Protein AF-A0A3D4JS01-F1 (afdb_monomer)

Structure (mmCIF, N/CA/C/O backbone):
data_AF-A0A3D4JS01-F1
#
_entry.id   AF-A0A3D4JS01-F1
#
loop_
_atom_site.group_PDB
_atom_site.id
_atom_site.type_symbol
_atom_site.label_atom_id
_atom_site.label_alt_id
_atom_site.label_comp_id
_atom_site.label_asym_id
_atom_site.label_entity_id
_atom_site.label_seq_id
_atom_site.pdbx_PDB_ins_code
_atom_site.Cartn_x
_atom_site.Cartn_y
_atom_site.Cartn_z
_atom_site.occupancy
_atom_site.B_iso_or_equiv
_atom_site.auth_seq_id
_atom_site.auth_comp_id
_atom_site.auth_asym_id
_atom_site.auth_atom_id
_atom_site.pdbx_PDB_model_num
ATOM 1 N N . LYS A 1 1 ? 20.878 -15.904 -12.033 1.00 49.91 1 LYS A N 1
ATOM 2 C CA . LYS A 1 1 ? 20.715 -15.059 -13.245 1.00 49.91 1 LYS A CA 1
ATOM 3 C C . LYS A 1 1 ? 19.557 -15.646 -14.048 1.00 49.91 1 LYS A C 1
ATOM 5 O O . LYS A 1 1 ? 19.665 -16.802 -14.411 1.00 49.91 1 LYS A O 1
ATOM 10 N N . PHE A 1 2 ? 18.456 -14.913 -14.246 1.00 62.97 2 PHE A N 1
ATOM 11 C CA . PHE A 1 2 ? 17.228 -15.419 -14.901 1.00 62.97 2 PHE A CA 1
ATOM 12 C C . PHE A 1 2 ? 17.271 -15.376 -16.441 1.00 62.97 2 PHE A C 1
ATOM 14 O O . PHE A 1 2 ? 16.313 -15.775 -17.096 1.00 62.97 2 PHE A O 1
ATOM 21 N N . VAL A 1 3 ? 18.380 -14.887 -17.005 1.00 77.00 3 VAL A N 1
ATOM 22 C CA . VAL A 1 3 ? 18.631 -14.770 -18.443 1.00 77.00 3 VAL A CA 1
ATOM 23 C C . VAL A 1 3 ? 20.088 -15.154 -18.708 1.00 77.00 3 VAL A C 1
ATOM 25 O O . VAL A 1 3 ? 20.987 -14.635 -18.031 1.00 77.00 3 VAL A O 1
ATOM 28 N N . LYS A 1 4 ? 20.320 -16.047 -19.673 1.00 81.88 4 LYS A N 1
ATOM 29 C CA . LYS A 1 4 ? 21.638 -16.364 -20.239 1.00 81.88 4 LYS A CA 1
ATOM 30 C C . LYS A 1 4 ? 21.602 -16.030 -21.730 1.00 81.88 4 LYS A C 1
ATOM 32 O O . LYS A 1 4 ? 20.773 -16.564 -22.457 1.00 81.88 4 LYS A O 1
ATOM 37 N N . ASN A 1 5 ? 22.489 -15.135 -22.150 1.00 84.19 5 ASN A N 1
ATOM 38 C CA . ASN A 1 5 ? 22.639 -14.758 -23.551 1.00 84.19 5 ASN A CA 1
ATOM 39 C C . ASN A 1 5 ? 23.785 -15.578 -24.137 1.00 84.19 5 ASN A C 1
ATOM 41 O O . ASN A 1 5 ? 24.883 -15.568 -23.574 1.00 84.19 5 ASN A O 1
ATOM 45 N N . GLU A 1 6 ? 23.536 -16.262 -25.244 1.00 85.62 6 GLU A N 1
ATOM 46 C CA . GLU A 1 6 ? 24.554 -16.982 -26.005 1.00 85.62 6 GLU A CA 1
ATOM 47 C C . GLU A 1 6 ? 24.593 -16.420 -27.423 1.00 85.62 6 GLU A C 1
ATOM 49 O O . GLU A 1 6 ? 23.556 -16.238 -28.055 1.00 85.62 6 GLU A O 1
ATOM 54 N N . PHE A 1 7 ? 25.794 -16.117 -27.904 1.00 85.44 7 PHE A N 1
ATOM 55 C CA . PHE A 1 7 ? 26.026 -15.607 -29.249 1.00 85.44 7 PHE A CA 1
ATOM 56 C C . PHE A 1 7 ? 26.837 -16.662 -30.000 1.00 85.44 7 PHE A C 1
ATOM 58 O O . PHE A 1 7 ? 27.981 -16.929 -29.630 1.00 85.44 7 PHE A O 1
ATOM 65 N N . ILE A 1 8 ? 26.237 -17.294 -31.006 1.00 83.44 8 ILE A N 1
ATOM 66 C CA . ILE A 1 8 ? 26.849 -18.376 -31.786 1.00 83.44 8 ILE A CA 1
ATOM 67 C C . ILE A 1 8 ? 27.101 -17.851 -33.196 1.00 83.44 8 ILE A C 1
ATOM 69 O O . ILE A 1 8 ? 26.185 -17.358 -33.841 1.00 83.44 8 ILE A O 1
ATOM 73 N N . VAL A 1 9 ? 28.337 -17.925 -33.689 1.00 78.94 9 VAL A N 1
ATOM 74 C CA . VAL A 1 9 ? 28.656 -17.488 -35.058 1.00 78.94 9 VAL A CA 1
ATOM 75 C C . VAL A 1 9 ? 27.995 -18.454 -36.044 1.00 78.94 9 VAL A C 1
ATOM 77 O O . VAL A 1 9 ? 28.275 -19.649 -36.008 1.00 78.94 9 VAL A O 1
ATOM 80 N N . SER A 1 10 ? 27.102 -17.932 -36.885 1.00 73.50 10 SER A N 1
ATOM 81 C CA . SER A 1 10 ? 26.242 -18.723 -37.781 1.00 73.50 10 SER A CA 1
ATOM 82 C C . SER A 1 10 ? 26.981 -19.122 -39.071 1.00 73.50 10 SER A C 1
ATOM 84 O O . SER A 1 10 ? 26.697 -20.159 -39.659 1.00 73.50 10 SER A O 1
ATOM 86 N N . ASP A 1 11 ? 27.988 -18.334 -39.479 1.00 69.81 11 ASP A N 1
ATOM 87 C CA . ASP A 1 11 ? 28.882 -18.612 -40.613 1.00 69.81 11 ASP A CA 1
ATOM 88 C C . ASP A 1 11 ? 30.143 -17.721 -40.522 1.00 69.81 11 ASP A C 1
ATOM 90 O O . ASP A 1 11 ? 30.035 -16.503 -40.331 1.00 69.81 11 ASP A O 1
ATOM 94 N N . SER A 1 12 ? 31.341 -18.302 -40.652 1.00 63.19 12 SER A N 1
ATOM 95 C CA . SER A 1 12 ? 32.622 -17.579 -40.567 1.00 63.19 12 SER A CA 1
ATOM 96 C C . SER A 1 12 ? 32.867 -16.632 -41.748 1.00 63.19 12 SER A C 1
ATOM 98 O O . SER A 1 12 ? 33.682 -15.717 -41.624 1.00 63.19 12 SER A O 1
ATOM 100 N N . LEU A 1 13 ? 32.141 -16.798 -42.861 1.00 66.50 13 LEU A N 1
ATOM 101 C CA . LEU A 1 13 ? 32.294 -15.983 -44.073 1.00 66.50 13 LEU A CA 1
ATOM 102 C C . LEU A 1 13 ? 31.305 -14.808 -44.172 1.00 66.50 13 LEU A C 1
ATOM 104 O O . LEU A 1 13 ? 31.536 -13.898 -44.965 1.00 66.50 13 LEU A O 1
ATOM 108 N N . GLN A 1 14 ? 30.220 -14.789 -43.385 1.00 69.25 14 GLN A N 1
ATOM 109 C CA . GLN A 1 14 ? 29.147 -13.785 -43.526 1.00 69.25 14 GLN A CA 1
ATOM 110 C C . GLN A 1 14 ? 29.039 -12.767 -42.381 1.00 69.25 14 GLN A C 1
ATOM 112 O O . GLN A 1 14 ? 28.116 -11.954 -42.396 1.00 69.25 14 GLN A O 1
ATOM 117 N N . HIS A 1 15 ? 29.946 -12.779 -41.396 1.00 75.94 15 HIS A N 1
ATOM 118 C CA . HIS A 1 15 ? 29.902 -11.881 -40.226 1.00 75.94 15 HIS A CA 1
ATOM 119 C C . HIS A 1 15 ? 28.539 -11.866 -39.496 1.00 75.94 15 HIS A C 1
ATOM 121 O O . HIS A 1 15 ? 28.127 -10.844 -38.946 1.00 75.94 15 HIS A O 1
ATOM 127 N N . LYS A 1 16 ? 27.820 -12.994 -39.492 1.00 80.94 16 LYS A N 1
ATOM 128 C CA . LYS A 1 16 ? 26.523 -13.144 -38.817 1.00 80.94 16 LYS A CA 1
ATOM 129 C C . LYS A 1 16 ? 26.666 -14.026 -37.583 1.00 80.94 16 LYS A C 1
ATOM 131 O O . LYS A 1 16 ? 27.427 -14.993 -37.580 1.00 80.94 16 LYS A O 1
ATOM 136 N N . PHE A 1 17 ? 25.900 -13.714 -36.545 1.00 82.94 17 PHE A N 1
ATOM 137 C CA . PHE A 1 17 ? 25.783 -14.544 -35.353 1.00 82.94 17 PHE A CA 1
ATOM 138 C C . PHE A 1 17 ? 24.318 -14.692 -34.953 1.00 82.94 17 PHE A C 1
ATOM 140 O O . PHE A 1 17 ? 23.532 -13.747 -35.036 1.00 82.94 17 PHE A O 1
ATOM 147 N N . ASP A 1 18 ? 23.979 -15.885 -34.493 1.00 86.75 18 ASP A N 1
ATOM 148 C CA . ASP A 1 18 ? 22.704 -16.206 -33.885 1.00 86.75 18 ASP A CA 1
ATOM 149 C C . ASP A 1 18 ? 22.759 -15.846 -32.402 1.00 86.75 18 ASP A C 1
ATOM 151 O O . ASP A 1 18 ? 23.738 -16.125 -31.706 1.00 86.75 18 ASP A O 1
ATOM 155 N N . THR A 1 19 ? 21.708 -15.192 -31.914 1.00 87.69 19 THR A N 1
ATOM 156 C CA . THR A 1 19 ? 21.591 -14.814 -30.503 1.00 87.69 19 THR A CA 1
ATOM 157 C C . THR A 1 19 ? 20.503 -15.640 -29.840 1.00 87.69 19 THR A C 1
ATOM 159 O O . THR A 1 19 ? 19.330 -15.529 -30.193 1.00 87.69 19 THR A O 1
ATOM 162 N N . TYR A 1 20 ? 20.881 -16.422 -28.837 1.00 88.31 20 TYR A N 1
ATOM 163 C CA . TYR A 1 20 ? 19.969 -17.214 -28.028 1.00 88.31 20 TYR A CA 1
ATOM 164 C C . TYR A 1 20 ? 19.777 -16.544 -26.669 1.00 88.31 20 TYR A C 1
ATOM 166 O O . TYR A 1 20 ? 20.730 -16.317 -25.921 1.00 88.31 20 TYR A O 1
ATOM 174 N N . TYR A 1 21 ? 18.523 -16.245 -26.337 1.00 86.62 21 TYR A N 1
ATOM 175 C CA . TYR A 1 21 ? 18.118 -15.743 -25.027 1.00 86.62 21 TYR A CA 1
ATOM 176 C C . TYR A 1 21 ? 17.475 -16.882 -24.239 1.00 86.62 21 TYR A C 1
ATOM 178 O O . TYR A 1 21 ? 16.289 -17.172 -24.385 1.00 86.62 21 TYR A O 1
ATOM 186 N N . LEU A 1 22 ? 18.265 -17.545 -23.399 1.00 89.94 22 LEU A N 1
ATOM 187 C CA . LEU A 1 22 ? 17.791 -18.629 -22.547 1.00 89.94 22 LEU A CA 1
ATOM 188 C C . LEU A 1 22 ? 17.209 -18.031 -21.263 1.00 89.94 22 LEU A C 1
ATOM 190 O O . LEU A 1 22 ? 17.924 -17.431 -20.454 1.00 89.94 22 LEU A O 1
ATOM 194 N N . LEU A 1 23 ? 15.896 -18.176 -21.093 1.00 86.19 23 LEU A N 1
ATOM 195 C CA . LEU A 1 23 ? 15.133 -17.617 -19.980 1.00 86.19 23 LEU A CA 1
ATOM 196 C C . LEU A 1 23 ? 14.701 -18.730 -19.028 1.00 86.19 23 LEU A C 1
ATOM 198 O O . LEU A 1 23 ? 14.117 -19.724 -19.453 1.00 86.19 23 LEU A O 1
ATOM 202 N N . THR A 1 24 ? 14.926 -18.539 -17.728 1.00 87.94 24 THR A N 1
ATOM 203 C CA . THR A 1 24 ? 14.314 -19.394 -16.704 1.00 87.94 24 THR A CA 1
ATOM 204 C C . THR A 1 24 ? 13.074 -18.685 -16.169 1.00 87.94 24 THR A C 1
ATOM 206 O O . THR A 1 24 ? 13.211 -17.612 -15.569 1.00 87.94 24 THR A O 1
ATOM 209 N N . PRO A 1 25 ? 11.863 -19.234 -16.377 1.00 82.75 25 PRO A N 1
ATOM 210 C CA . PRO A 1 25 ? 10.652 -18.604 -15.885 1.00 82.75 25 PRO A CA 1
ATOM 211 C C . PRO A 1 25 ? 10.672 -18.575 -14.358 1.00 82.75 25 PRO A C 1
ATOM 213 O O . PRO A 1 25 ? 11.058 -19.535 -13.692 1.00 82.75 25 PRO A O 1
ATOM 216 N N . ARG A 1 26 ? 10.246 -17.448 -13.796 1.00 86.00 26 ARG A N 1
ATOM 217 C CA . ARG A 1 26 ? 9.999 -17.348 -12.360 1.00 86.00 26 ARG A CA 1
ATOM 218 C C . ARG A 1 26 ? 8.693 -18.066 -12.029 1.00 86.00 26 ARG A C 1
ATOM 220 O O . ARG A 1 26 ? 7.765 -18.043 -12.834 1.00 86.00 26 ARG A O 1
ATOM 227 N N . GLU A 1 27 ? 8.600 -18.619 -10.823 1.00 89.75 27 GLU A N 1
ATOM 228 C CA . GLU A 1 27 ? 7.348 -19.168 -10.301 1.00 89.75 27 GLU A CA 1
ATOM 229 C C . GLU A 1 27 ? 6.201 -18.158 -10.441 1.00 89.75 27 GLU A C 1
ATOM 231 O O . GLU A 1 27 ? 6.269 -17.011 -9.965 1.00 89.75 27 GLU A O 1
ATOM 236 N N . LEU A 1 28 ? 5.152 -18.603 -11.138 1.00 91.62 28 LEU A N 1
ATOM 237 C CA . LEU A 1 28 ? 3.983 -17.789 -11.449 1.00 91.62 28 LEU A CA 1
ATOM 238 C C . LEU A 1 28 ? 3.214 -17.428 -10.187 1.00 91.62 28 LEU A C 1
ATOM 240 O O . LEU A 1 28 ? 2.706 -16.321 -10.086 1.00 91.62 28 LEU A O 1
ATOM 244 N N . GLN A 1 29 ? 3.167 -18.321 -9.207 1.00 95.06 29 GLN A N 1
ATOM 245 C CA . GLN A 1 29 ? 2.462 -18.095 -7.957 1.00 95.06 29 GLN A CA 1
ATOM 246 C C . GLN A 1 29 ? 3.429 -18.229 -6.792 1.00 95.06 29 GLN A C 1
ATOM 248 O O . GLN A 1 29 ? 4.319 -19.069 -6.808 1.00 95.06 29 GLN A O 1
ATOM 253 N N . SER A 1 30 ? 3.263 -17.379 -5.787 1.00 95.50 30 SER A N 1
ATOM 254 C CA . SER A 1 30 ? 3.981 -17.501 -4.523 1.00 95.50 30 SER A CA 1
ATOM 255 C C . SER A 1 30 ? 3.036 -17.177 -3.380 1.00 95.50 30 SER A C 1
ATOM 257 O O . SER A 1 30 ? 2.379 -16.134 -3.412 1.00 95.50 30 SER A O 1
ATOM 259 N N . LEU A 1 31 ? 2.997 -18.059 -2.387 1.00 96.81 31 LEU A N 1
ATOM 260 C CA . LEU A 1 31 ? 2.276 -17.875 -1.136 1.00 96.81 31 LEU A CA 1
ATOM 261 C C . LEU A 1 31 ? 3.297 -17.696 -0.013 1.00 96.81 31 LEU A C 1
ATOM 263 O O . LEU A 1 31 ? 4.268 -18.447 0.066 1.00 96.81 31 LEU A O 1
ATOM 267 N N . ARG A 1 32 ? 3.097 -16.692 0.834 1.00 96.50 32 ARG A N 1
ATOM 268 C CA . ARG A 1 32 ? 3.993 -16.373 1.944 1.00 96.50 32 ARG A CA 1
ATOM 269 C C . ARG A 1 32 ? 3.167 -16.123 3.196 1.00 96.50 32 ARG A C 1
ATOM 271 O O . ARG A 1 32 ? 2.346 -15.215 3.206 1.00 96.50 32 ARG A O 1
ATOM 278 N N . LEU A 1 33 ? 3.408 -16.920 4.228 1.00 97.00 33 LEU A N 1
ATOM 279 C CA . LEU A 1 33 ? 2.868 -16.712 5.566 1.00 97.00 33 LEU A CA 1
ATOM 280 C C . LEU A 1 33 ? 3.947 -16.062 6.435 1.00 97.00 33 LEU A C 1
ATOM 282 O O . LEU A 1 33 ? 5.091 -16.519 6.451 1.00 97.00 33 LEU A O 1
ATOM 286 N N . GLU A 1 34 ? 3.588 -15.001 7.142 1.00 95.69 34 GLU A N 1
ATOM 287 C CA . GLU A 1 34 ? 4.456 -14.283 8.070 1.00 95.69 34 GLU A CA 1
ATOM 288 C C . GLU A 1 34 ? 3.762 -14.156 9.418 1.00 95.69 34 GLU A C 1
ATOM 290 O O . GLU A 1 34 ? 2.572 -13.861 9.477 1.00 95.69 34 GLU A O 1
ATOM 295 N N . ALA A 1 35 ? 4.521 -14.342 10.492 1.00 94.88 35 ALA A N 1
ATOM 296 C CA . ALA A 1 35 ? 4.099 -14.032 11.847 1.00 94.88 35 ALA A CA 1
ATOM 297 C C . ALA A 1 35 ? 5.106 -13.043 12.440 1.00 94.88 35 ALA A C 1
ATOM 299 O O . ALA A 1 35 ? 6.317 -13.249 12.342 1.00 94.88 35 ALA A O 1
ATOM 300 N N . LEU A 1 36 ? 4.608 -11.953 13.010 1.00 92.12 36 LEU A N 1
ATOM 301 C CA . LEU A 1 36 ? 5.404 -10.853 13.542 1.00 92.12 36 LEU A CA 1
ATOM 302 C C . LEU A 1 36 ? 4.965 -10.570 14.974 1.00 92.12 36 LEU A C 1
ATOM 304 O O . LEU A 1 36 ? 3.777 -10.402 15.219 1.00 92.12 36 LEU A O 1
ATOM 308 N N . GLY A 1 37 ? 5.916 -10.458 15.900 1.00 91.00 37 GLY A N 1
ATOM 309 C CA . GLY A 1 37 ? 5.687 -9.836 17.204 1.00 91.00 37 GLY A CA 1
ATOM 310 C C . GLY A 1 37 ? 5.961 -8.336 17.113 1.00 91.00 37 GLY A C 1
ATOM 311 O O . GLY A 1 37 ? 6.945 -7.925 16.496 1.00 91.00 37 GLY A O 1
ATOM 312 N N . ARG A 1 38 ? 5.095 -7.511 17.697 1.00 82.62 38 ARG A N 1
ATOM 313 C CA . ARG A 1 38 ? 5.211 -6.049 17.701 1.00 82.62 38 ARG A CA 1
ATOM 314 C C . ARG A 1 38 ? 5.185 -5.532 19.125 1.00 82.62 38 ARG A C 1
ATOM 316 O O . ARG A 1 38 ? 4.383 -5.981 19.931 1.00 82.62 38 ARG A O 1
ATOM 323 N N . THR A 1 39 ? 6.026 -4.551 19.409 1.00 81.00 39 THR A N 1
ATOM 324 C CA . THR A 1 39 ? 5.948 -3.740 20.621 1.00 81.00 39 THR A CA 1
ATOM 325 C C . THR A 1 39 ? 5.955 -2.273 20.216 1.00 81.00 39 THR A C 1
ATOM 327 O O . THR A 1 39 ? 6.682 -1.876 19.305 1.00 81.00 39 THR A O 1
ATOM 330 N N . ASN A 1 40 ? 5.099 -1.468 20.835 1.00 71.94 40 ASN A N 1
ATOM 331 C CA . ASN A 1 40 ? 4.977 -0.042 20.554 1.00 71.94 40 ASN A CA 1
ATOM 332 C C . ASN A 1 40 ? 5.326 0.778 21.803 1.00 71.94 40 ASN A C 1
ATOM 334 O O . ASN A 1 40 ? 5.152 0.312 22.928 1.00 71.94 40 ASN A O 1
ATOM 338 N N . SER A 1 41 ? 5.764 2.023 21.607 1.00 63.59 41 SER A N 1
ATOM 339 C CA . SER A 1 41 ? 6.121 2.967 22.677 1.00 63.59 41 SER A CA 1
ATOM 340 C C . SER A 1 41 ? 4.946 3.344 23.585 1.00 63.59 41 SER A C 1
ATOM 342 O O . SER A 1 41 ? 5.157 3.835 24.686 1.00 63.59 41 SER A O 1
ATOM 344 N N . ALA A 1 42 ? 3.713 3.073 23.154 1.00 61.88 42 ALA A N 1
ATOM 345 C CA . ALA A 1 42 ? 2.499 3.209 23.953 1.00 61.88 42 ALA A CA 1
ATOM 346 C C . ALA A 1 42 ? 2.217 1.989 24.863 1.00 61.88 42 ALA A C 1
ATOM 348 O O . ALA A 1 42 ? 1.071 1.774 25.246 1.00 61.88 42 ALA A O 1
ATOM 349 N N . ASN A 1 43 ? 3.234 1.174 25.178 1.00 71.75 43 ASN A N 1
ATOM 350 C CA . ASN A 1 43 ? 3.137 -0.061 25.972 1.00 71.75 43 ASN A CA 1
ATOM 351 C C . ASN A 1 43 ? 2.213 -1.132 25.377 1.00 71.75 43 ASN A C 1
ATOM 353 O O . ASN A 1 43 ? 1.691 -1.973 26.098 1.00 71.75 43 ASN A O 1
ATOM 357 N N . TYR A 1 44 ? 2.006 -1.135 24.063 1.00 76.50 44 TYR A N 1
ATOM 358 C CA . TYR A 1 44 ? 1.298 -2.229 23.401 1.00 76.50 44 TYR A CA 1
ATOM 359 C C . TYR A 1 44 ? 2.294 -3.298 22.985 1.00 76.50 44 TYR A C 1
ATOM 361 O O . TYR A 1 44 ? 3.302 -2.981 22.357 1.00 76.50 44 TYR A O 1
ATOM 369 N N . ALA A 1 45 ? 1.996 -4.551 23.293 1.00 83.19 45 ALA A N 1
ATOM 370 C CA . ALA A 1 45 ? 2.644 -5.704 22.704 1.00 83.19 45 ALA A CA 1
ATOM 371 C C . ALA A 1 45 ? 1.593 -6.556 22.001 1.00 83.19 45 ALA A C 1
ATOM 373 O O . ALA A 1 45 ? 0.556 -6.895 22.568 1.00 83.19 45 ALA A O 1
ATOM 374 N N . GLY A 1 46 ? 1.867 -6.914 20.761 1.00 85.25 46 GLY A N 1
ATOM 375 C CA . GLY A 1 46 ? 0.932 -7.635 19.925 1.00 85.25 46 GLY A CA 1
ATOM 376 C C . GLY A 1 46 ? 1.613 -8.606 18.994 1.00 85.25 46 GLY A C 1
ATOM 377 O O . GLY A 1 46 ? 2.841 -8.644 18.892 1.00 85.25 46 GLY A O 1
ATOM 378 N N . SER A 1 47 ? 0.811 -9.404 18.303 1.00 91.38 47 SER A N 1
ATOM 379 C CA . SER A 1 47 ? 1.293 -10.191 17.174 1.00 91.38 47 SER A CA 1
ATOM 380 C C . SER A 1 47 ? 0.414 -9.969 15.955 1.00 91.38 47 SER A C 1
ATOM 382 O O . SER A 1 47 ? -0.794 -9.782 16.072 1.00 91.38 47 SER A O 1
ATOM 384 N N . GLU A 1 48 ? 1.026 -10.010 14.778 1.00 93.56 48 GLU A N 1
ATOM 385 C CA . GLU A 1 48 ? 0.350 -9.969 13.488 1.00 93.56 48 GLU A CA 1
ATOM 386 C C . GLU A 1 48 ? 0.692 -11.221 12.689 1.00 93.56 48 GLU A C 1
ATOM 388 O O . GLU A 1 48 ? 1.857 -11.601 12.575 1.00 93.56 48 GLU A O 1
ATOM 393 N N . VAL A 1 49 ? -0.327 -11.828 12.093 1.00 96.25 49 VAL A N 1
ATOM 394 C CA . VAL A 1 49 ? -0.187 -12.870 11.082 1.00 96.25 49 VAL A CA 1
ATOM 395 C C . VAL A 1 49 ? -0.593 -12.284 9.738 1.00 96.25 49 VAL A C 1
ATOM 397 O O . VAL A 1 49 ? -1.654 -11.671 9.620 1.00 96.25 49 VAL A O 1
ATOM 400 N N . ASN A 1 50 ? 0.245 -12.470 8.724 1.00 96.44 50 ASN A N 1
ATOM 401 C CA . ASN A 1 50 ? 0.052 -11.927 7.387 1.00 96.44 50 ASN A CA 1
ATOM 402 C C . ASN A 1 50 ? 0.211 -13.035 6.340 1.00 96.44 50 ASN A C 1
ATOM 404 O O . ASN A 1 50 ? 1.230 -13.726 6.295 1.00 96.44 50 ASN A O 1
ATOM 408 N N . LEU A 1 51 ? -0.804 -13.213 5.501 1.00 97.31 51 LEU A N 1
ATOM 409 C CA . LEU A 1 51 ? -0.819 -14.156 4.394 1.00 97.31 51 LEU A CA 1
ATOM 410 C C . LEU A 1 51 ? -0.790 -13.382 3.077 1.00 97.31 51 LEU A C 1
ATOM 412 O O . LEU A 1 51 ? -1.764 -12.737 2.697 1.00 97.31 51 LEU A O 1
ATOM 416 N N . ASN A 1 52 ? 0.326 -13.489 2.365 1.00 97.38 52 ASN A N 1
ATOM 417 C CA . ASN A 1 52 ? 0.597 -12.804 1.110 1.00 97.38 52 ASN A CA 1
ATOM 418 C C . ASN A 1 52 ? 0.577 -13.791 -0.058 1.00 97.38 52 ASN A C 1
ATOM 420 O O . ASN A 1 52 ? 1.451 -14.652 -0.180 1.00 97.38 52 ASN A O 1
ATOM 424 N N . TRP A 1 53 ? -0.374 -13.627 -0.969 1.00 97.62 53 TRP A N 1
ATOM 425 C CA . TRP A 1 53 ? -0.436 -14.341 -2.237 1.00 97.62 53 TRP A CA 1
ATOM 426 C C . TRP A 1 53 ? -0.040 -13.414 -3.386 1.00 97.62 53 TRP A C 1
ATOM 428 O O . TRP A 1 53 ? -0.497 -12.279 -3.493 1.00 97.62 53 TRP A O 1
ATOM 438 N N . THR A 1 54 ? 0.846 -13.874 -4.264 1.00 97.25 54 THR A N 1
ATOM 439 C CA . THR A 1 54 ? 1.248 -13.138 -5.468 1.00 97.25 54 THR A CA 1
ATOM 440 C C . THR A 1 54 ? 1.116 -14.040 -6.681 1.00 97.25 54 THR A C 1
ATOM 442 O O . THR A 1 54 ? 1.746 -15.094 -6.726 1.00 97.25 54 THR A O 1
ATOM 445 N N . HIS A 1 55 ? 0.376 -13.582 -7.687 1.00 96.75 55 HIS A N 1
ATOM 446 C CA . HIS A 1 55 ? 0.281 -14.193 -9.004 1.00 96.75 55 HIS A CA 1
ATOM 447 C C . HIS A 1 55 ? 0.939 -13.286 -10.051 1.00 96.75 55 HIS A C 1
ATOM 449 O O . HIS A 1 55 ? 0.485 -12.181 -10.341 1.00 96.75 55 HIS A O 1
ATOM 455 N N . ARG A 1 56 ? 2.028 -13.758 -10.645 1.00 94.62 56 ARG A N 1
ATOM 456 C CA . ARG A 1 56 ? 2.753 -13.127 -11.749 1.00 94.62 56 ARG A CA 1
ATOM 457 C C . ARG A 1 56 ? 2.142 -13.575 -13.068 1.00 94.62 56 ARG A C 1
ATOM 459 O O . ARG A 1 56 ? 1.719 -14.718 -13.199 1.00 94.62 56 ARG A O 1
ATOM 466 N N . ASN A 1 57 ? 2.122 -12.676 -14.039 1.00 91.31 57 ASN A N 1
ATOM 467 C CA . ASN A 1 57 ? 1.534 -12.878 -15.356 1.00 91.31 57 ASN A CA 1
ATOM 468 C C . ASN A 1 57 ? 0.024 -13.203 -15.341 1.00 91.31 57 ASN A C 1
ATOM 470 O O . ASN A 1 57 ? -0.422 -14.073 -16.085 1.00 91.31 57 ASN A O 1
ATOM 474 N N . PHE A 1 58 ? -0.759 -12.529 -14.488 1.00 91.06 58 PHE A N 1
ATOM 475 C CA . PHE A 1 58 ? -2.178 -12.859 -14.260 1.00 91.06 58 PHE A CA 1
ATOM 476 C C . PHE A 1 58 ? -3.041 -12.779 -15.537 1.00 91.06 58 PHE A C 1
ATOM 478 O O . PHE A 1 58 ? -3.846 -13.675 -15.775 1.00 91.06 58 PHE A O 1
ATOM 485 N N . PHE A 1 59 ? -2.817 -11.781 -16.405 1.00 92.75 59 PHE A N 1
ATOM 486 C CA . PHE A 1 59 ? -3.511 -11.643 -17.698 1.00 92.75 59 PHE A CA 1
ATOM 487 C C . PHE A 1 59 ? -2.613 -11.942 -18.908 1.00 92.75 59 PHE A C 1
ATOM 489 O O . PHE A 1 59 ? -2.952 -11.596 -20.037 1.00 92.75 59 PHE A O 1
ATOM 496 N N . ARG A 1 60 ? -1.477 -12.618 -18.695 1.00 89.62 60 ARG A N 1
ATOM 497 C CA . ARG A 1 60 ? -0.473 -12.934 -19.731 1.00 89.62 60 ARG A CA 1
ATOM 498 C C . ARG A 1 60 ? 0.281 -11.728 -20.325 1.00 89.62 60 ARG A C 1
ATOM 500 O O . ARG A 1 60 ? 1.026 -11.910 -21.284 1.00 89.62 60 ARG A O 1
ATOM 507 N N . GLY A 1 61 ? 0.147 -10.529 -19.758 1.00 88.69 61 GLY A N 1
ATOM 508 C CA . GLY A 1 61 ? 0.864 -9.307 -20.149 1.00 88.69 61 GLY A CA 1
ATOM 509 C C . GLY A 1 61 ? 1.913 -8.859 -19.124 1.00 88.69 61 GLY A C 1
ATOM 510 O O . GLY A 1 61 ? 2.162 -7.662 -18.968 1.00 88.69 61 GLY A O 1
ATOM 511 N N . ALA A 1 62 ? 2.518 -9.811 -18.404 1.00 89.38 62 ALA A N 1
ATOM 512 C CA . ALA A 1 62 ? 3.473 -9.584 -17.316 1.00 89.38 62 ALA A CA 1
ATOM 513 C C . ALA A 1 62 ? 2.901 -8.804 -16.110 1.00 89.38 62 ALA A C 1
ATOM 515 O O . ALA A 1 62 ? 3.654 -8.270 -15.288 1.00 89.38 62 ALA A O 1
ATOM 516 N N . GLU A 1 63 ? 1.573 -8.780 -15.955 1.00 94.19 63 GLU A N 1
ATOM 517 C CA . GLU A 1 63 ? 0.908 -8.175 -14.802 1.00 94.19 63 GLU A CA 1
ATOM 518 C C . GLU A 1 63 ? 1.145 -8.990 -13.537 1.00 94.19 63 GLU A C 1
ATOM 520 O O . GLU A 1 63 ? 1.180 -10.219 -13.556 1.00 94.19 63 GLU A O 1
ATOM 525 N N . GLN A 1 64 ? 1.260 -8.310 -12.408 1.00 95.50 64 GLN A N 1
ATOM 526 C CA . GLN A 1 64 ? 1.384 -8.943 -11.108 1.00 95.50 64 GLN A CA 1
ATOM 527 C C . GLN A 1 64 ? 0.159 -8.606 -10.269 1.00 95.50 64 GLN A C 1
ATOM 529 O O . GLN A 1 64 ? -0.048 -7.447 -9.913 1.00 95.50 64 GLN A O 1
ATOM 534 N N . PHE A 1 65 ? -0.617 -9.627 -9.933 1.00 97.56 65 PHE A N 1
ATOM 535 C CA . PHE A 1 65 ? -1.689 -9.548 -8.957 1.00 97.56 65 PHE A CA 1
ATOM 536 C C . PHE A 1 65 ? -1.159 -9.954 -7.579 1.00 97.56 65 PHE A C 1
ATOM 538 O O . PHE A 1 65 ? -0.409 -10.924 -7.451 1.00 97.56 65 PHE A O 1
ATOM 545 N N . LYS A 1 66 ? -1.518 -9.199 -6.549 1.00 97.44 66 LYS A N 1
ATOM 546 C CA . LYS A 1 66 ? -1.189 -9.467 -5.152 1.00 97.44 66 LYS A CA 1
ATOM 547 C C . LYS A 1 66 ? -2.467 -9.420 -4.338 1.00 97.44 66 LYS A C 1
ATOM 549 O O . LYS A 1 66 ? -3.221 -8.463 -4.472 1.00 97.44 66 LYS A O 1
ATOM 554 N N . ALA A 1 67 ? -2.670 -10.411 -3.486 1.00 97.81 67 ALA A N 1
ATOM 555 C CA . ALA A 1 67 ? -3.708 -10.393 -2.473 1.00 97.81 67 ALA A CA 1
ATOM 556 C C . ALA A 1 67 ? -3.066 -10.676 -1.119 1.00 97.81 67 ALA A C 1
ATOM 558 O O . ALA A 1 67 ? -2.245 -11.585 -1.001 1.00 97.81 67 ALA A O 1
ATOM 559 N N . SER A 1 68 ? -3.433 -9.903 -0.113 1.00 97.38 68 SER A N 1
ATOM 560 C CA . SER A 1 68 ? -2.879 -10.007 1.229 1.00 97.38 68 SER A CA 1
ATOM 561 C C . SER A 1 68 ? -4.016 -9.989 2.230 1.00 97.38 68 SER A C 1
ATOM 563 O O . SER A 1 68 ? -4.902 -9.147 2.122 1.00 97.38 68 SER A O 1
ATOM 565 N N . VAL A 1 69 ? -3.983 -10.888 3.205 1.00 97.50 69 VAL A N 1
ATOM 566 C CA . VAL A 1 69 ? -4.908 -10.888 4.342 1.00 97.50 69 VAL A CA 1
ATOM 567 C C . VAL A 1 69 ? -4.081 -10.898 5.611 1.00 97.50 69 VAL A C 1
ATOM 569 O O . VAL A 1 69 ? -3.101 -11.636 5.701 1.00 97.50 69 VAL A O 1
ATOM 572 N N . TYR A 1 70 ? -4.453 -10.081 6.586 1.00 96.62 70 TYR A N 1
ATOM 573 C CA . TYR A 1 70 ? -3.754 -10.018 7.860 1.00 96.62 70 TYR A CA 1
ATOM 574 C C . TYR A 1 70 ? -4.721 -9.915 9.031 1.00 96.62 70 TYR A C 1
ATOM 576 O O . TYR A 1 70 ? -5.854 -9.439 8.911 1.00 96.62 70 TYR A O 1
ATOM 584 N N . GLY A 1 71 ? -4.245 -10.384 10.176 1.00 96.31 71 GLY A N 1
ATOM 585 C CA . GLY A 1 71 ? -4.902 -10.262 11.465 1.00 96.31 71 GLY A CA 1
ATOM 586 C C . GLY A 1 71 ? -3.858 -9.926 12.515 1.00 96.31 71 GLY A C 1
ATOM 587 O O . GLY A 1 71 ? -2.818 -10.578 12.576 1.00 96.31 71 GLY A O 1
ATOM 588 N N . ALA A 1 72 ? -4.124 -8.911 13.324 1.00 93.06 72 ALA A N 1
ATOM 589 C CA . ALA A 1 72 ? -3.270 -8.485 14.412 1.00 93.06 72 ALA A CA 1
ATOM 590 C C . ALA A 1 72 ? -4.072 -8.355 15.704 1.00 93.06 72 ALA A C 1
ATOM 592 O O . ALA A 1 72 ? -5.216 -7.895 15.708 1.00 93.06 72 ALA A O 1
ATOM 593 N N . PHE A 1 73 ? -3.442 -8.743 16.801 1.00 90.50 73 PHE A N 1
ATOM 594 C CA . PHE A 1 73 ? -3.932 -8.517 18.149 1.00 90.50 73 PHE A CA 1
ATOM 595 C C . PHE A 1 73 ? -2.860 -7.746 18.909 1.00 90.50 73 PHE A C 1
ATOM 597 O O . PHE A 1 73 ? -1.699 -8.144 18.893 1.00 90.50 73 PHE A O 1
ATOM 604 N N . ASP A 1 74 ? -3.238 -6.654 19.559 1.00 87.06 74 ASP A N 1
ATOM 605 C CA . ASP A 1 74 ? -2.346 -5.828 20.364 1.00 87.06 74 ASP A CA 1
ATOM 606 C C . ASP A 1 74 ? -2.922 -5.732 21.790 1.00 87.06 74 ASP A C 1
ATOM 608 O O . ASP A 1 74 ? -4.057 -5.289 21.989 1.00 87.06 74 ASP A O 1
ATOM 612 N N . PHE A 1 75 ? -2.136 -6.153 22.782 1.00 82.88 75 PHE A N 1
ATOM 613 C CA . PHE A 1 75 ? -2.447 -6.091 24.211 1.00 82.88 75 PHE A CA 1
ATOM 614 C C . PHE A 1 75 ? -1.621 -4.991 24.874 1.00 82.88 75 PHE A C 1
ATOM 616 O O . PHE A 1 75 ? -0.440 -4.832 24.570 1.00 82.88 75 PHE A O 1
ATOM 623 N N . GLN A 1 76 ? -2.198 -4.242 25.808 1.00 75.00 76 GLN A N 1
ATOM 624 C CA . GLN A 1 76 ? -1.444 -3.227 26.541 1.00 75.00 76 GLN A CA 1
ATOM 625 C C . GLN A 1 76 ? -0.689 -3.864 27.723 1.00 75.00 76 GLN A C 1
ATOM 627 O O . GLN A 1 76 ? -1.292 -4.265 28.715 1.00 75.00 76 GLN A O 1
ATOM 632 N N . ILE A 1 77 ? 0.639 -3.954 27.625 1.00 68.00 77 ILE A N 1
ATOM 633 C CA . ILE A 1 77 ? 1.549 -4.444 28.667 1.00 68.00 77 ILE A CA 1
ATOM 634 C C . ILE A 1 77 ? 2.120 -3.233 29.426 1.00 68.00 77 ILE A C 1
ATOM 636 O O . ILE A 1 77 ? 3.250 -2.810 29.195 1.00 68.00 77 ILE A O 1
ATOM 640 N N . GLY A 1 78 ? 1.310 -2.645 30.315 1.00 60.44 78 GLY A N 1
ATOM 641 C CA . GLY A 1 78 ? 1.719 -1.566 31.230 1.00 60.44 78 GLY A CA 1
ATOM 642 C C . GLY A 1 78 ? 0.891 -0.276 31.114 1.00 60.44 78 GLY A C 1
ATOM 643 O O . GLY A 1 78 ? 0.809 0.347 30.053 1.00 60.44 78 GLY A O 1
ATOM 644 N N . GLY A 1 79 ? 0.291 0.146 32.231 1.00 60.94 79 GLY A N 1
ATOM 645 C CA . GLY A 1 79 ? -0.608 1.304 32.356 1.00 60.94 79 GLY A CA 1
ATOM 646 C C . GLY A 1 79 ? -1.635 1.093 33.485 1.00 60.94 79 GLY A C 1
ATOM 647 O O . GLY A 1 79 ? -1.662 -0.003 34.045 1.00 60.94 79 GLY A O 1
ATOM 648 N N . PRO A 1 80 ? -2.446 2.107 33.857 1.00 55.06 80 PRO A N 1
ATOM 649 C CA . PRO A 1 80 ? -3.549 1.930 34.810 1.00 55.06 80 PRO A CA 1
ATOM 650 C C . PRO A 1 80 ? -4.520 0.829 34.340 1.00 55.06 80 PRO A C 1
ATOM 652 O O . PRO A 1 80 ? -4.635 0.598 33.141 1.00 55.06 80 PRO A O 1
ATOM 655 N N . GLU A 1 81 ? -5.188 0.173 35.294 1.00 52.59 81 GLU A N 1
ATOM 656 C CA . GLU A 1 81 ? -5.866 -1.149 35.284 1.00 52.59 81 GLU A CA 1
ATOM 657 C C . GLU A 1 81 ? -6.819 -1.537 34.122 1.00 52.59 81 GLU A C 1
ATOM 659 O O . GLU A 1 81 ? -7.342 -2.647 34.126 1.00 52.59 81 GLU A O 1
ATOM 664 N N . ASN A 1 82 ? -7.001 -0.715 33.086 1.00 56.22 82 ASN A N 1
ATOM 665 C CA . ASN A 1 82 ? -7.880 -0.992 31.945 1.00 56.22 82 ASN A CA 1
ATOM 666 C C . ASN A 1 82 ? -7.055 -1.248 30.674 1.00 56.22 82 ASN A C 1
ATOM 668 O O . ASN A 1 82 ? -6.760 -0.333 29.899 1.00 56.22 82 ASN A O 1
ATOM 672 N N . ALA A 1 83 ? -6.640 -2.502 30.471 1.00 56.06 83 ALA A N 1
ATOM 673 C CA . ALA A 1 83 ? -5.914 -2.929 29.278 1.00 56.06 83 ALA A CA 1
ATOM 674 C C . ALA A 1 83 ? -6.832 -2.890 28.041 1.00 56.06 83 ALA A C 1
ATOM 676 O O . ALA A 1 83 ? -7.632 -3.795 27.802 1.00 56.06 83 ALA A O 1
ATOM 677 N N . LYS A 1 84 ? -6.705 -1.841 27.224 1.00 73.94 84 LYS A N 1
ATOM 678 C CA . LYS A 1 84 ? -7.542 -1.656 26.032 1.00 73.94 84 LYS A CA 1
ATOM 679 C C . LYS A 1 84 ? -7.032 -2.495 24.867 1.00 73.94 84 LYS A C 1
ATOM 681 O O . LYS A 1 84 ? -6.172 -2.065 24.109 1.00 73.94 84 LYS A O 1
ATOM 686 N N . ASN A 1 85 ? -7.576 -3.694 24.697 1.00 84.44 85 ASN A N 1
ATOM 687 C CA . ASN A 1 85 ? -7.161 -4.590 23.617 1.00 84.44 85 ASN A CA 1
ATOM 688 C C . ASN A 1 85 ? -7.592 -4.062 22.244 1.00 84.44 85 ASN A C 1
ATOM 690 O O . ASN A 1 85 ? -8.750 -3.659 22.057 1.00 84.44 85 ASN A O 1
ATOM 694 N N . ILE A 1 86 ? -6.671 -4.124 21.280 1.00 87.56 86 ILE A N 1
ATOM 695 C CA . ILE A 1 86 ? -6.915 -3.736 19.891 1.00 87.56 86 ILE A CA 1
ATOM 696 C C . ILE A 1 86 ? -6.845 -4.981 19.017 1.00 87.56 86 ILE A C 1
ATOM 698 O O . ILE A 1 86 ? -5.848 -5.699 18.999 1.00 87.56 86 ILE A O 1
ATOM 702 N N . PHE A 1 87 ? -7.902 -5.208 18.255 1.00 91.50 87 PHE A N 1
ATOM 703 C CA . PHE A 1 87 ? -7.945 -6.211 17.207 1.00 91.50 87 PHE A CA 1
ATOM 704 C C . PHE A 1 87 ? -7.969 -5.514 15.850 1.00 91.50 87 PHE A C 1
ATOM 706 O O . PHE A 1 87 ? -8.735 -4.573 15.647 1.00 91.50 87 PHE A O 1
ATOM 713 N N . ARG A 1 88 ? -7.141 -5.967 14.913 1.00 93.62 88 ARG A N 1
ATOM 714 C CA . ARG A 1 88 ? -7.141 -5.488 13.529 1.00 93.62 88 ARG A CA 1
ATOM 715 C C . ARG A 1 88 ? -7.203 -6.658 12.580 1.00 93.62 88 ARG A C 1
ATOM 717 O O . ARG A 1 88 ? -6.493 -7.641 12.751 1.00 93.62 88 ARG A O 1
ATOM 724 N N . THR A 1 89 ? -7.999 -6.534 11.539 1.00 96.56 89 THR A N 1
ATOM 725 C CA . THR A 1 89 ? -7.956 -7.458 10.415 1.00 96.56 89 THR A CA 1
ATOM 726 C C . THR A 1 89 ? -8.164 -6.692 9.131 1.00 96.56 89 THR A C 1
ATOM 728 O O . THR A 1 89 ? -8.903 -5.712 9.102 1.00 96.56 89 THR A O 1
ATOM 731 N N . GLY A 1 90 ? -7.503 -7.114 8.066 1.00 97.00 90 GLY A N 1
ATOM 732 C CA . GLY A 1 90 ? -7.664 -6.459 6.787 1.00 97.00 90 GLY A CA 1
ATOM 733 C C . GLY A 1 90 ? -7.333 -7.361 5.621 1.00 97.00 90 GLY A C 1
ATOM 734 O O . GLY A 1 90 ? -6.647 -8.378 5.751 1.00 97.00 90 GLY A O 1
ATOM 735 N N . ALA A 1 91 ? -7.844 -6.961 4.468 1.00 97.94 91 ALA A N 1
ATOM 736 C CA . ALA A 1 91 ? -7.593 -7.590 3.190 1.00 97.94 91 ALA A CA 1
ATOM 737 C C . ALA A 1 91 ? -7.232 -6.514 2.169 1.00 97.94 91 ALA A C 1
ATOM 739 O O . ALA A 1 91 ? -7.903 -5.491 2.064 1.00 97.94 91 ALA A O 1
ATOM 740 N N . ASN A 1 92 ? -6.179 -6.761 1.399 1.00 97.50 92 ASN A N 1
ATOM 741 C CA . ASN A 1 92 ? -5.695 -5.871 0.356 1.00 97.50 92 ASN A CA 1
ATOM 742 C C . ASN A 1 92 ? -5.554 -6.645 -0.949 1.00 97.50 92 ASN A C 1
ATOM 744 O O . ASN A 1 92 ? -5.032 -7.760 -0.963 1.00 97.50 92 ASN A O 1
ATOM 748 N N . ALA A 1 93 ? -5.964 -6.038 -2.054 1.00 98.00 93 ALA A N 1
ATOM 749 C CA . ALA A 1 93 ? -5.727 -6.545 -3.394 1.00 98.00 93 ALA A CA 1
ATOM 750 C C . ALA A 1 93 ? -5.059 -5.461 -4.239 1.00 98.00 93 ALA A C 1
ATOM 752 O O . ALA A 1 93 ? -5.469 -4.303 -4.237 1.00 98.00 93 ALA A O 1
ATOM 753 N N . GLN A 1 94 ? -4.021 -5.838 -4.978 1.00 97.56 94 GLN A N 1
ATOM 754 C CA . GLN A 1 94 ? -3.267 -4.936 -5.835 1.00 97.56 94 GLN A CA 1
ATOM 755 C C . GLN A 1 94 ? -2.998 -5.586 -7.189 1.00 97.56 94 GLN A C 1
ATOM 757 O O . GLN A 1 94 ? -2.429 -6.674 -7.272 1.00 97.56 94 GLN A O 1
ATOM 762 N N . LEU A 1 95 ? -3.340 -4.877 -8.259 1.00 97.06 95 LEU A N 1
ATOM 763 C CA . LEU A 1 95 ? -2.965 -5.208 -9.624 1.00 97.06 95 LEU A CA 1
ATOM 764 C C . LEU A 1 95 ? -1.888 -4.238 -10.105 1.00 97.06 95 LEU A C 1
ATOM 766 O O . LEU A 1 95 ? -2.063 -3.022 -10.095 1.00 97.06 95 LEU A O 1
ATOM 770 N N . SER A 1 96 ? -0.772 -4.795 -10.555 1.00 96.50 96 SER A N 1
ATOM 771 C CA . SER A 1 96 ? 0.372 -4.042 -11.043 1.00 96.50 96 SER A CA 1
ATOM 772 C C . SER A 1 96 ? 0.672 -4.402 -12.492 1.00 96.50 96 SER A C 1
ATOM 774 O O . SER A 1 96 ? 1.090 -5.521 -12.791 1.00 96.50 96 SER A O 1
ATOM 776 N N . ILE A 1 97 ? 0.472 -3.449 -13.392 1.00 95.12 97 ILE A N 1
ATOM 777 C CA . ILE A 1 97 ? 0.608 -3.622 -14.838 1.00 95.12 97 ILE A CA 1
ATOM 778 C C . ILE A 1 97 ? 1.926 -2.959 -15.265 1.00 95.12 97 ILE A C 1
ATOM 780 O O . ILE A 1 97 ? 2.095 -1.768 -15.005 1.00 95.12 97 ILE A O 1
ATOM 784 N N . PRO A 1 98 ? 2.875 -3.664 -15.911 1.00 92.06 98 PRO A N 1
ATOM 785 C CA . PRO A 1 98 ? 4.204 -3.140 -16.257 1.00 92.06 98 PRO A CA 1
ATOM 786 C C . PRO A 1 98 ? 4.181 -2.252 -17.517 1.00 92.06 98 PRO A C 1
ATOM 788 O O . PRO A 1 98 ? 4.986 -2.404 -18.431 1.00 92.06 98 PRO A O 1
ATOM 791 N N . ARG A 1 99 ? 3.194 -1.362 -17.595 1.00 88.94 99 ARG A N 1
ATOM 792 C CA . ARG A 1 99 ? 3.050 -0.312 -18.603 1.00 88.94 99 ARG A CA 1
ATOM 793 C C . ARG A 1 99 ? 2.134 0.773 -18.054 1.00 88.94 99 ARG A C 1
ATOM 795 O O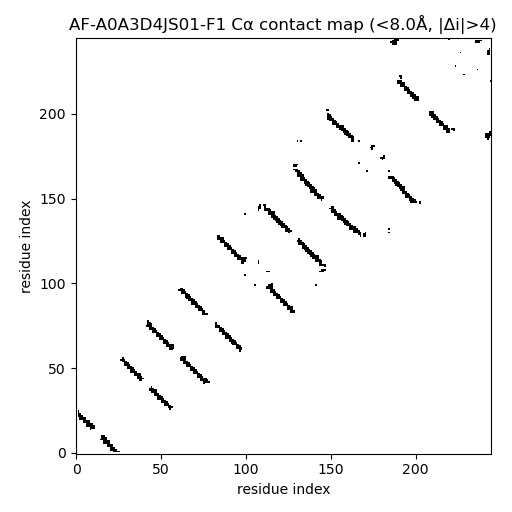 . ARG A 1 99 ? 1.327 0.512 -17.158 1.00 88.94 99 ARG A O 1
ATOM 802 N N . ILE A 1 100 ? 2.227 1.973 -18.614 1.00 87.31 100 ILE A N 1
ATOM 803 C CA . ILE A 1 100 ? 1.232 3.022 -18.382 1.00 87.31 100 ILE A CA 1
ATOM 804 C C . ILE A 1 100 ? -0.050 2.638 -19.126 1.00 87.31 100 ILE A C 1
ATOM 806 O O . ILE A 1 100 ? -0.038 2.483 -20.347 1.00 87.31 100 ILE A O 1
ATOM 810 N N . VAL A 1 101 ? -1.144 2.455 -18.390 1.00 85.44 101 VAL A N 1
ATOM 811 C CA . VAL A 1 101 ? -2.484 2.241 -18.948 1.00 85.44 101 VAL A CA 1
ATOM 812 C C . VAL A 1 101 ? -3.200 3.584 -18.925 1.00 85.44 101 VAL A C 1
ATOM 814 O O . VAL A 1 101 ? -3.854 3.925 -17.948 1.00 85.44 101 VAL A O 1
ATOM 817 N N . ALA A 1 102 ? -3.025 4.359 -19.992 1.00 83.31 102 ALA A N 1
ATOM 818 C CA . ALA A 1 102 ? -3.595 5.692 -20.143 1.00 83.31 102 ALA A CA 1
ATOM 819 C C . ALA A 1 102 ? -4.173 5.876 -21.558 1.00 83.31 102 ALA A C 1
ATOM 821 O O . ALA A 1 102 ? -3.734 5.193 -22.486 1.00 83.31 102 ALA A O 1
ATOM 822 N N . PRO A 1 103 ? -5.115 6.817 -21.761 1.00 76.88 103 PRO A N 1
ATOM 823 C CA . PRO A 1 103 ? -5.655 7.125 -23.089 1.00 76.88 103 PRO A CA 1
ATOM 824 C C . PRO A 1 103 ? -4.650 7.840 -24.016 1.00 76.88 103 PRO A C 1
ATOM 826 O O . PRO A 1 103 ? -4.951 8.078 -25.182 1.00 76.88 103 PRO A O 1
ATOM 829 N N . PHE A 1 104 ? -3.456 8.185 -23.526 1.00 81.94 104 PHE A N 1
ATOM 830 C CA . PHE A 1 104 ? -2.390 8.861 -24.267 1.00 81.94 104 PHE A CA 1
ATOM 831 C C . PHE A 1 104 ? -1.123 8.001 -24.343 1.00 81.94 104 PHE A C 1
ATOM 833 O O . PHE A 1 104 ? -0.865 7.150 -23.490 1.00 81.94 104 PHE A O 1
ATOM 840 N N . ARG A 1 105 ? -0.302 8.234 -25.375 1.00 73.50 105 ARG A N 1
ATOM 841 C CA . ARG A 1 105 ? 0.974 7.529 -25.557 1.00 73.50 105 ARG A CA 1
ATOM 842 C C . ARG A 1 105 ? 2.031 8.119 -24.630 1.00 73.50 105 ARG A C 1
ATOM 844 O O . ARG A 1 105 ? 2.324 9.308 -24.706 1.00 73.50 105 ARG A O 1
ATOM 851 N N . PHE A 1 106 ? 2.618 7.276 -23.788 1.00 69.44 106 PHE A N 1
ATOM 852 C CA . PHE A 1 106 ? 3.707 7.652 -22.896 1.00 69.44 106 PHE A CA 1
ATOM 853 C C . PHE A 1 106 ? 5.000 6.973 -23.352 1.00 69.44 106 PHE A C 1
ATOM 855 O O . PHE A 1 106 ? 5.084 5.746 -23.363 1.00 69.44 106 PHE A O 1
ATOM 862 N N . ASN A 1 107 ? 6.005 7.765 -23.725 1.00 66.31 107 ASN A N 1
ATOM 863 C CA . ASN A 1 107 ? 7.333 7.256 -24.058 1.00 66.31 107 ASN A CA 1
ATOM 864 C C . ASN A 1 107 ? 8.196 7.300 -22.792 1.00 66.31 107 ASN A C 1
ATOM 866 O O . ASN A 1 107 ? 8.615 8.375 -22.371 1.00 66.31 107 ASN A O 1
ATOM 870 N N . SER A 1 108 ? 8.453 6.148 -22.171 1.00 64.62 108 SER A N 1
ATOM 871 C CA . SER A 1 108 ? 9.439 6.044 -21.088 1.00 64.62 108 SER A CA 1
ATOM 872 C C . SER A 1 108 ? 10.809 5.654 -21.640 1.00 64.62 108 SER A C 1
ATOM 874 O O . SER A 1 108 ? 10.921 5.075 -22.723 1.00 64.62 108 SER A O 1
ATOM 876 N N . SER A 1 109 ? 11.872 5.933 -20.882 1.00 63.41 109 SER A N 1
ATOM 877 C CA . SER A 1 109 ? 13.196 5.419 -21.224 1.00 63.41 109 SER A CA 1
ATOM 878 C C . SER A 1 109 ? 13.193 3.885 -21.161 1.00 63.41 109 SER A C 1
ATOM 880 O O . SER A 1 109 ? 12.618 3.281 -20.255 1.00 63.41 109 SER A O 1
ATOM 882 N N . SER A 1 110 ? 13.832 3.233 -22.138 1.00 60.94 110 SER A N 1
ATOM 883 C CA . SER A 1 110 ? 13.818 1.766 -22.281 1.00 60.94 110 SER A CA 1
ATOM 884 C C . SER A 1 110 ? 14.415 1.017 -21.081 1.00 60.94 110 SER A C 1
ATOM 886 O O . SER A 1 110 ? 14.184 -0.181 -20.937 1.00 60.94 110 SER A O 1
ATOM 888 N N . ALA A 1 111 ? 15.210 1.688 -20.243 1.00 76.25 111 ALA A N 1
ATOM 889 C CA . ALA A 1 111 ? 15.908 1.061 -19.125 1.00 76.25 111 ALA A CA 1
ATOM 890 C C . ALA A 1 111 ? 15.009 0.821 -17.900 1.00 76.25 111 ALA A C 1
ATOM 892 O O . ALA A 1 111 ? 15.329 -0.035 -17.075 1.00 76.25 111 ALA A O 1
ATOM 893 N N . PHE A 1 112 ? 13.896 1.551 -17.769 1.00 82.81 112 PHE A N 1
ATOM 894 C CA . PHE A 1 112 ? 13.004 1.457 -16.613 1.00 82.81 112 PHE A CA 1
ATOM 895 C C . PHE A 1 112 ? 11.555 1.322 -17.068 1.00 82.81 112 PHE A C 1
ATOM 897 O O . PHE A 1 112 ? 10.958 2.257 -17.594 1.00 82.81 112 PHE A O 1
ATOM 904 N N . VAL A 1 113 ? 10.986 0.138 -16.844 1.00 87.00 113 VAL A N 1
ATOM 905 C CA . VAL A 1 113 ? 9.608 -0.164 -17.236 1.00 87.00 113 VAL A CA 1
ATOM 906 C C . VAL A 1 113 ? 8.639 0.553 -16.287 1.00 87.00 113 VAL A C 1
ATOM 908 O O . VAL A 1 113 ? 8.661 0.269 -15.084 1.00 87.00 113 VAL A O 1
ATOM 911 N N . PRO A 1 114 ? 7.795 1.469 -16.793 1.00 92.12 114 PRO A N 1
ATOM 912 C CA . PRO A 1 114 ? 6.811 2.162 -15.982 1.00 92.12 114 PRO A CA 1
ATOM 913 C C . PRO A 1 114 ? 5.690 1.205 -15.578 1.00 92.12 114 PRO A C 1
ATOM 915 O O . PRO A 1 114 ? 5.475 0.164 -16.202 1.00 92.12 114 PRO A O 1
ATOM 918 N N . ARG A 1 115 ? 4.956 1.556 -14.527 1.00 93.12 115 ARG A N 1
ATOM 919 C CA . ARG A 1 115 ? 4.000 0.654 -13.893 1.00 93.12 115 ARG A CA 1
ATOM 920 C C . ARG A 1 115 ? 2.718 1.386 -13.533 1.00 93.12 115 ARG A C 1
ATOM 922 O O . ARG A 1 115 ? 2.766 2.416 -12.873 1.00 93.12 115 ARG A O 1
ATOM 929 N N . THR A 1 116 ? 1.584 0.822 -13.924 1.00 95.31 116 THR A N 1
ATOM 930 C CA . THR A 1 116 ? 0.270 1.230 -13.419 1.00 95.31 116 THR A CA 1
ATOM 931 C C . THR A 1 116 ? -0.075 0.354 -12.228 1.00 95.31 116 THR A C 1
ATOM 933 O O . THR A 1 116 ? -0.036 -0.873 -12.340 1.00 95.31 116 THR A O 1
ATOM 936 N N . ASN A 1 117 ? -0.392 0.965 -11.094 1.00 96.62 117 ASN A N 1
ATOM 937 C CA . ASN A 1 117 ? -0.795 0.262 -9.886 1.00 96.62 117 ASN A CA 1
ATOM 938 C C . ASN A 1 117 ? -2.243 0.614 -9.557 1.00 96.62 117 ASN A C 1
ATOM 940 O O . ASN A 1 117 ? -2.611 1.786 -9.492 1.00 96.62 117 ASN A O 1
ATOM 944 N N . ILE A 1 118 ? -3.036 -0.424 -9.335 1.00 97.12 118 ILE A N 1
ATOM 945 C CA . ILE A 1 118 ? -4.423 -0.344 -8.893 1.00 97.12 118 ILE A CA 1
ATOM 946 C C . ILE A 1 118 ? -4.483 -1.111 -7.586 1.00 97.12 118 ILE A C 1
ATOM 948 O O . ILE A 1 118 ? -4.072 -2.271 -7.557 1.00 97.12 118 ILE A O 1
ATOM 952 N N . SER A 1 119 ? -4.943 -0.483 -6.512 1.00 97.50 119 SER A N 1
ATOM 953 C CA . SER A 1 119 ? -5.029 -1.143 -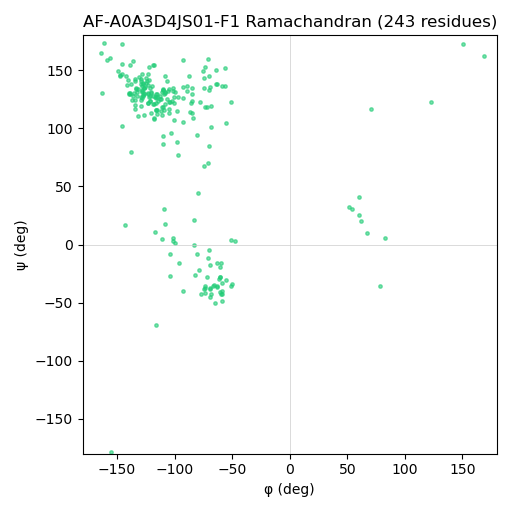5.208 1.00 97.50 119 SER A CA 1
ATOM 954 C C . SER A 1 119 ? -6.373 -0.860 -4.563 1.00 97.50 119 SER A C 1
ATOM 956 O O . SER A 1 119 ? -6.869 0.261 -4.639 1.00 97.50 119 SER A O 1
ATOM 958 N N . VAL A 1 120 ? -6.936 -1.872 -3.919 1.00 97.88 120 VAL A N 1
ATOM 959 C CA . VAL A 1 120 ? -8.120 -1.756 -3.071 1.00 97.88 120 VAL A CA 1
ATOM 960 C C . VAL A 1 120 ? -7.832 -2.460 -1.756 1.00 97.88 120 VAL A C 1
ATOM 962 O O . VAL A 1 120 ? -7.138 -3.481 -1.735 1.00 97.88 120 VAL A O 1
ATOM 965 N N . GLY A 1 121 ? -8.350 -1.921 -0.666 1.00 97.75 121 GLY A N 1
ATOM 966 C CA . GLY A 1 121 ? -8.106 -2.447 0.663 1.00 97.75 121 GLY A CA 1
ATOM 967 C C . GLY A 1 121 ? -9.282 -2.203 1.585 1.00 97.75 121 GLY A C 1
ATOM 968 O O . GLY A 1 121 ? -10.006 -1.217 1.452 1.00 97.75 121 GLY A O 1
ATOM 969 N N . TYR A 1 122 ? -9.455 -3.115 2.526 1.00 97.81 122 TYR A N 1
ATOM 970 C CA . TYR A 1 122 ? -10.412 -2.997 3.608 1.00 97.81 122 TYR A CA 1
ATOM 971 C C . TYR A 1 122 ? -9.735 -3.402 4.909 1.00 97.81 122 TYR A C 1
ATOM 973 O O . TYR A 1 122 ? -9.118 -4.465 4.979 1.00 97.81 122 TYR A O 1
ATOM 981 N N . GLU A 1 123 ? -9.870 -2.571 5.932 1.00 97.19 123 GLU A N 1
ATOM 982 C CA . GLU A 1 123 ? -9.387 -2.839 7.279 1.00 97.19 123 GLU A CA 1
ATOM 983 C C . GLU A 1 123 ? -10.519 -2.623 8.281 1.00 97.19 123 GLU A C 1
ATOM 985 O O . GLU A 1 123 ? -11.208 -1.606 8.261 1.00 97.19 123 GLU A O 1
ATOM 990 N N . PHE A 1 124 ? -10.684 -3.586 9.178 1.00 96.19 124 PHE A N 1
ATOM 991 C CA . PHE A 1 124 ? -11.509 -3.479 10.364 1.00 96.19 124 PHE A CA 1
ATOM 992 C C . PHE A 1 124 ? -10.602 -3.406 11.589 1.00 96.19 124 PHE A C 1
ATOM 994 O O . PHE A 1 124 ? -9.824 -4.326 11.857 1.00 96.19 124 PHE A O 1
ATOM 1001 N N . GLN A 1 125 ? -10.728 -2.326 12.349 1.00 93.88 125 GLN A N 1
ATOM 1002 C CA . GLN A 1 125 ? -10.058 -2.150 13.629 1.00 93.88 125 GLN A CA 1
ATOM 1003 C C . GLN A 1 125 ? -11.103 -2.089 14.735 1.00 93.88 125 GLN A C 1
ATOM 1005 O O . GLN A 1 125 ? -11.994 -1.249 14.698 1.00 93.88 125 GLN A O 1
ATOM 1010 N N . ASN A 1 126 ? -10.956 -2.917 15.759 1.00 91.75 126 ASN A N 1
ATOM 1011 C CA . ASN A 1 126 ? -11.788 -2.894 16.950 1.00 91.75 126 ASN A CA 1
ATOM 1012 C C . ASN A 1 126 ? -10.935 -2.582 18.180 1.00 91.75 126 ASN A C 1
ATOM 1014 O O . ASN A 1 126 ? -10.010 -3.327 18.503 1.00 91.75 126 ASN A O 1
ATOM 1018 N N . ARG A 1 127 ? -11.261 -1.494 18.875 1.00 88.25 127 ARG A N 1
ATOM 1019 C CA . ARG A 1 127 ? -10.777 -1.210 20.225 1.00 88.25 127 ARG A CA 1
ATOM 1020 C C . ARG A 1 127 ? -11.880 -1.588 21.199 1.00 88.25 127 ARG A C 1
ATOM 1022 O O . ARG A 1 127 ? -12.881 -0.887 21.292 1.00 88.25 127 ARG A O 1
ATOM 1029 N N . THR A 1 128 ? -11.667 -2.688 21.912 1.00 79.94 128 THR A N 1
ATOM 1030 C CA . THR A 1 128 ? -12.708 -3.447 22.631 1.00 79.94 128 THR A CA 1
ATOM 1031 C C . THR A 1 128 ? -13.600 -2.600 23.550 1.00 79.94 128 THR A C 1
ATOM 1033 O O . THR A 1 128 ? -14.793 -2.863 23.641 1.00 79.94 128 THR A O 1
ATOM 1036 N N . GLU A 1 129 ? -13.051 -1.571 24.195 1.00 78.75 129 GLU A N 1
ATOM 1037 C CA . GLU A 1 129 ? -13.781 -0.730 25.158 1.00 78.75 129 GLU A CA 1
ATOM 1038 C C . GLU A 1 129 ? -14.190 0.646 24.610 1.00 78.75 129 GLU A C 1
ATOM 1040 O O . GLU A 1 129 ? -14.950 1.362 25.259 1.00 78.75 129 GLU A O 1
ATOM 1045 N N . ASP A 1 130 ? -13.719 1.021 23.418 1.00 82.38 130 ASP A N 1
ATOM 1046 C CA . ASP A 1 130 ? -13.844 2.390 22.908 1.00 82.38 130 ASP A CA 1
ATOM 1047 C C . ASP A 1 130 ? -14.721 2.455 21.649 1.00 82.38 130 ASP A C 1
ATOM 1049 O O . ASP A 1 130 ? -15.823 3.004 21.647 1.00 82.38 130 ASP A O 1
ATOM 1053 N N . TYR A 1 131 ? -14.223 1.916 20.538 1.00 87.94 131 TYR A N 1
ATOM 1054 C CA . TYR A 1 131 ? -14.863 2.043 19.235 1.00 87.94 131 TYR A CA 1
ATOM 1055 C C . TYR A 1 131 ? -14.310 1.021 18.244 1.00 87.94 131 TYR A C 1
ATOM 1057 O O . TYR A 1 131 ? -13.222 0.467 18.408 1.00 87.94 131 TYR A O 1
ATOM 1065 N N . SER A 1 132 ? -15.025 0.843 17.142 1.00 92.25 132 SER A N 1
ATOM 1066 C CA . SER A 1 132 ? -14.546 0.103 15.978 1.00 92.25 132 SER A CA 1
ATOM 1067 C C . SER A 1 132 ? -14.632 0.957 14.722 1.00 92.25 132 SER A C 1
ATOM 1069 O O . SER A 1 132 ? -15.564 1.746 14.572 1.00 92.25 132 SER A O 1
ATOM 1071 N N . LEU A 1 133 ? -13.651 0.808 13.835 1.00 94.12 133 LEU A N 1
ATOM 1072 C CA . LEU A 1 133 ? -13.519 1.545 12.584 1.00 94.12 133 LEU A CA 1
ATOM 1073 C C . LEU A 1 133 ? -13.447 0.572 11.406 1.00 94.12 133 LEU A C 1
ATOM 1075 O O . LEU A 1 133 ? -12.717 -0.419 11.451 1.00 94.12 133 LEU A O 1
ATOM 1079 N N . ASN A 1 134 ? -14.162 0.915 10.341 1.00 95.62 134 ASN A N 1
ATOM 1080 C CA . ASN A 1 134 ? -14.006 0.357 9.008 1.00 95.62 134 ASN A CA 1
ATOM 1081 C C . ASN A 1 134 ? -13.238 1.364 8.153 1.00 95.62 134 ASN A C 1
ATOM 1083 O O . ASN A 1 134 ? -13.693 2.498 7.980 1.00 95.62 134 ASN A O 1
ATOM 1087 N N . THR A 1 135 ? -12.123 0.936 7.577 1.00 96.44 135 THR A N 1
ATOM 1088 C CA . THR A 1 135 ? -11.308 1.733 6.664 1.00 96.44 135 THR A CA 1
ATOM 1089 C C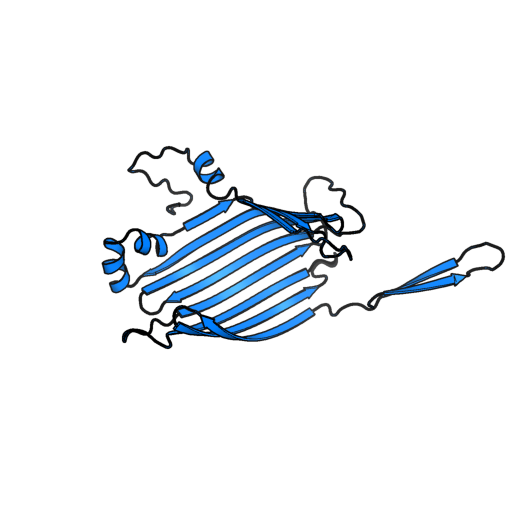 . THR A 1 135 ? -11.321 1.082 5.292 1.00 96.44 135 THR A C 1
ATOM 1091 O O . THR A 1 135 ? -10.818 -0.024 5.110 1.00 96.44 135 THR A O 1
ATOM 1094 N N . PHE A 1 136 ? -11.877 1.776 4.308 1.00 97.06 136 PHE A N 1
ATOM 1095 C CA . PHE A 1 136 ? -11.795 1.400 2.905 1.00 97.06 136 PHE A CA 1
ATOM 1096 C C . PHE A 1 136 ? -10.736 2.249 2.211 1.00 97.06 136 PHE A C 1
ATOM 1098 O O . PHE A 1 136 ? -10.728 3.472 2.345 1.00 97.06 136 PHE A O 1
ATOM 1105 N N . THR A 1 137 ? -9.859 1.612 1.444 1.00 96.75 137 THR A N 1
ATOM 1106 C CA . THR A 1 137 ? -8.840 2.294 0.645 1.00 96.75 137 THR A CA 1
ATOM 1107 C C . THR A 1 137 ? -8.957 1.889 -0.813 1.00 96.75 137 THR A C 1
ATOM 1109 O O . THR A 1 137 ? -9.195 0.729 -1.151 1.00 96.75 137 THR A O 1
ATOM 1112 N N . GLY A 1 138 ? -8.775 2.858 -1.698 1.00 97.06 138 GLY A N 1
ATOM 1113 C CA . GLY A 1 138 ? -8.731 2.660 -3.135 1.00 97.06 138 GLY A CA 1
ATOM 1114 C C . GLY A 1 138 ? -7.674 3.571 -3.733 1.00 97.06 138 GLY A C 1
ATOM 1115 O O . GLY A 1 138 ? -7.556 4.732 -3.354 1.00 97.06 138 GLY A O 1
ATOM 1116 N N . SER A 1 139 ? -6.879 3.064 -4.665 1.00 96.62 139 SER A N 1
ATOM 1117 C CA . SER A 1 139 ? -5.905 3.894 -5.366 1.00 96.62 139 SER A CA 1
ATOM 1118 C C . SER A 1 139 ? -5.681 3.437 -6.797 1.00 96.62 139 SER A C 1
ATOM 1120 O O . SER A 1 139 ? -5.701 2.245 -7.113 1.00 96.62 139 SER A O 1
ATOM 1122 N N . PHE A 1 140 ? -5.438 4.414 -7.661 1.00 96.38 140 PHE A N 1
ATOM 1123 C CA . PHE A 1 140 ? -5.033 4.236 -9.043 1.00 96.38 140 PHE A CA 1
ATOM 1124 C C . PHE A 1 140 ? -3.920 5.231 -9.359 1.00 96.38 140 PHE A C 1
ATOM 1126 O O . PHE A 1 140 ? -4.082 6.447 -9.197 1.00 96.38 140 PHE A O 1
ATOM 1133 N N . GLY A 1 141 ? -2.787 4.723 -9.832 1.00 95.69 141 GLY A N 1
ATOM 1134 C CA . GLY A 1 141 ? -1.631 5.562 -10.099 1.00 95.69 141 GLY A CA 1
ATOM 1135 C C . GLY A 1 141 ? -0.592 4.950 -11.021 1.00 95.69 141 GLY A C 1
ATOM 1136 O O . GLY A 1 141 ? -0.646 3.777 -11.394 1.00 95.69 141 GLY A O 1
ATOM 1137 N N . TYR A 1 142 ? 0.383 5.780 -11.359 1.00 94.62 142 TYR A N 1
ATOM 1138 C CA . TYR A 1 142 ? 1.522 5.469 -12.198 1.00 94.62 142 TYR A CA 1
ATOM 1139 C C . TYR A 1 142 ? 2.815 5.666 -11.417 1.00 94.62 142 TYR A C 1
ATOM 1141 O O . TYR A 1 142 ? 3.007 6.683 -10.760 1.00 94.62 142 TYR A O 1
ATOM 1149 N N . ASN A 1 143 ? 3.734 4.721 -11.553 1.00 94.00 143 ASN A N 1
ATOM 1150 C CA . ASN A 1 143 ? 5.100 4.842 -11.070 1.00 94.00 143 ASN A CA 1
ATOM 1151 C C . ASN A 1 143 ? 6.052 4.689 -12.260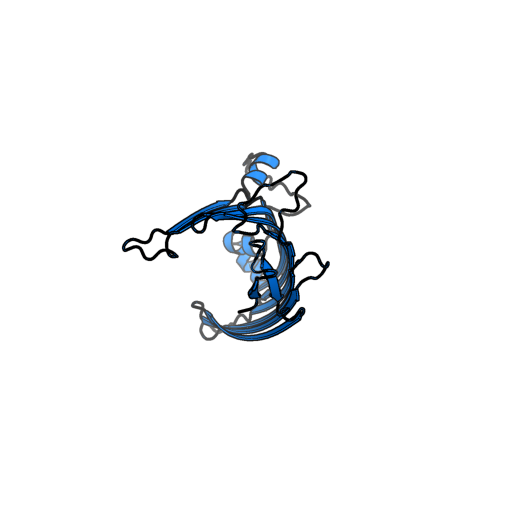 1.00 94.00 143 ASN A C 1
ATOM 1153 O O . ASN A 1 143 ? 5.937 3.734 -13.037 1.00 94.00 143 ASN A O 1
ATOM 1157 N N . TRP A 1 144 ? 6.972 5.633 -12.434 1.00 92.31 144 TRP A N 1
ATOM 1158 C CA . TRP A 1 144 ? 7.988 5.561 -13.480 1.00 92.31 144 TRP A CA 1
ATOM 1159 C C . TRP A 1 144 ? 9.303 6.175 -13.020 1.00 92.31 144 TRP A C 1
ATOM 1161 O O . TRP A 1 144 ? 9.355 7.043 -12.150 1.00 92.31 144 TRP A O 1
ATOM 1171 N N . LYS A 1 145 ? 10.394 5.730 -13.642 1.00 90.75 145 LYS A N 1
ATOM 1172 C CA . LYS A 1 145 ? 11.719 6.312 -13.442 1.00 90.75 145 LYS A CA 1
ATOM 1173 C C . LYS A 1 145 ? 12.188 6.910 -14.754 1.00 90.75 145 LYS A C 1
ATOM 1175 O O . LYS A 1 145 ? 12.205 6.222 -15.770 1.00 90.75 145 LYS A O 1
ATOM 1180 N N . GLU A 1 146 ? 12.572 8.182 -14.740 1.00 86.50 146 GLU A N 1
ATOM 1181 C CA . GLU A 1 146 ? 13.205 8.804 -15.910 1.00 86.50 146 GLU A CA 1
ATOM 1182 C C . GLU A 1 146 ? 14.593 8.192 -16.134 1.00 86.50 146 GLU A C 1
ATOM 1184 O O . GLU A 1 146 ? 14.989 7.876 -17.258 1.00 86.50 146 GLU A O 1
ATOM 1189 N N . ASN A 1 147 ? 15.329 8.003 -15.036 1.00 86.50 147 ASN A N 1
ATOM 1190 C CA . ASN A 1 147 ? 16.664 7.423 -15.000 1.00 86.50 147 ASN A CA 1
ATOM 1191 C C . ASN A 1 147 ? 16.934 6.803 -13.617 1.00 86.50 147 ASN A C 1
ATOM 1193 O O . ASN A 1 147 ? 16.099 6.862 -12.720 1.00 86.50 147 ASN A O 1
ATOM 1197 N N . ALA A 1 148 ? 18.136 6.260 -13.412 1.00 86.50 148 ALA A N 1
ATOM 1198 C CA . ALA A 1 148 ? 18.525 5.631 -12.147 1.00 86.50 148 ALA A CA 1
ATOM 1199 C C . ALA A 1 148 ? 18.473 6.563 -10.916 1.00 86.50 148 ALA A C 1
ATOM 1201 O O . ALA A 1 148 ? 18.534 6.074 -9.792 1.00 86.50 148 ALA A O 1
ATOM 1202 N N . ARG A 1 149 ? 18.401 7.887 -11.115 1.00 89.50 149 ARG A N 1
ATOM 1203 C CA . ARG A 1 149 ? 18.390 8.897 -10.049 1.00 89.50 149 ARG A CA 1
ATOM 1204 C C . ARG A 1 149 ? 17.017 9.493 -9.785 1.00 89.50 149 ARG A C 1
ATOM 1206 O O . ARG A 1 149 ? 16.808 9.977 -8.683 1.00 89.50 149 ARG A O 1
ATOM 1213 N N . LYS A 1 150 ? 16.131 9.520 -10.781 1.00 92.00 150 LYS A N 1
ATOM 1214 C CA . LYS A 1 150 ? 14.852 10.237 -10.746 1.00 92.00 150 LYS A CA 1
ATOM 1215 C C . LYS A 1 150 ? 13.683 9.273 -10.845 1.00 92.00 150 LYS A C 1
ATOM 1217 O O . LYS A 1 150 ? 13.551 8.554 -11.837 1.00 92.00 150 LYS A O 1
ATOM 1222 N N . GLU A 1 151 ? 12.826 9.310 -9.839 1.00 93.31 151 GLU A N 1
ATOM 1223 C CA . GLU A 1 151 ? 11.628 8.489 -9.735 1.00 93.31 151 GLU A CA 1
ATOM 1224 C C . GLU A 1 151 ? 10.409 9.354 -9.438 1.00 93.31 151 GLU A C 1
ATOM 1226 O O . GLU A 1 151 ? 10.471 10.311 -8.664 1.00 93.31 151 GLU A O 1
ATOM 1231 N N . HIS A 1 152 ? 9.306 8.986 -10.074 1.00 94.56 152 HIS A N 1
ATOM 1232 C CA . HIS A 1 152 ? 8.037 9.677 -10.026 1.00 94.56 152 HIS A CA 1
ATOM 1233 C C . HIS A 1 152 ? 6.964 8.671 -9.630 1.00 94.56 152 HIS A C 1
ATOM 1235 O O . HIS A 1 152 ? 6.860 7.592 -10.220 1.00 94.56 152 HIS A O 1
ATOM 1241 N N . ASP A 1 153 ? 6.162 9.045 -8.646 1.00 95.31 153 ASP A N 1
ATOM 1242 C CA . ASP A 1 153 ? 5.007 8.289 -8.194 1.00 95.31 153 ASP A CA 1
ATOM 1243 C C . ASP A 1 153 ? 3.800 9.222 -8.208 1.00 95.31 153 ASP A C 1
ATOM 1245 O O . ASP A 1 153 ? 3.759 10.207 -7.474 1.00 95.31 153 ASP A O 1
ATOM 1249 N N . LEU A 1 154 ? 2.859 8.965 -9.108 1.00 94.50 154 LEU A N 1
ATOM 1250 C CA . LEU A 1 154 ? 1.647 9.751 -9.273 1.00 94.50 154 LEU A CA 1
ATOM 1251 C C . LEU A 1 154 ? 0.443 8.869 -8.986 1.00 94.50 154 LEU A C 1
ATOM 1253 O O . LEU A 1 154 ? 0.072 8.032 -9.807 1.00 94.50 154 LEU A O 1
ATOM 1257 N N . LYS A 1 155 ? -0.230 9.108 -7.871 1.00 94.81 155 LYS A N 1
ATOM 1258 C CA . LYS A 1 155 ? -1.584 8.617 -7.646 1.00 94.81 155 LYS A CA 1
ATOM 1259 C C . LYS A 1 155 ? -2.552 9.628 -8.232 1.00 94.81 155 LYS A C 1
ATOM 1261 O O . LYS A 1 155 ? -2.607 10.761 -7.772 1.00 94.81 155 LYS A O 1
ATOM 1266 N N . ILE A 1 156 ? -3.281 9.233 -9.268 1.00 92.06 156 ILE A N 1
ATOM 1267 C CA . ILE A 1 156 ? -4.299 10.095 -9.884 1.00 92.06 156 ILE A CA 1
ATOM 1268 C C . ILE A 1 156 ? -5.547 10.098 -9.012 1.00 92.06 156 ILE A C 1
ATOM 1270 O O . ILE A 1 156 ? -6.142 11.144 -8.773 1.00 92.06 156 ILE A O 1
ATOM 1274 N N . PHE A 1 157 ? -5.909 8.917 -8.524 1.00 90.94 157 PHE A N 1
ATOM 1275 C CA . PHE A 1 157 ? -6.992 8.733 -7.581 1.00 90.94 157 PHE A CA 1
ATOM 1276 C C . PHE A 1 157 ? -6.419 8.026 -6.361 1.00 90.94 157 PHE A C 1
ATOM 1278 O O . PHE A 1 157 ? -5.863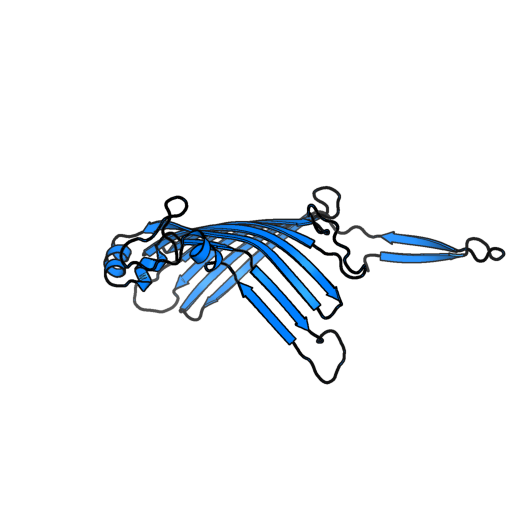 6.935 -6.482 1.00 90.94 157 PHE A O 1
ATOM 1285 N N . ASP A 1 158 ? -6.546 8.646 -5.201 1.00 93.69 158 ASP A N 1
ATOM 1286 C CA . ASP A 1 158 ? -6.350 8.022 -3.899 1.00 93.69 158 ASP A CA 1
ATO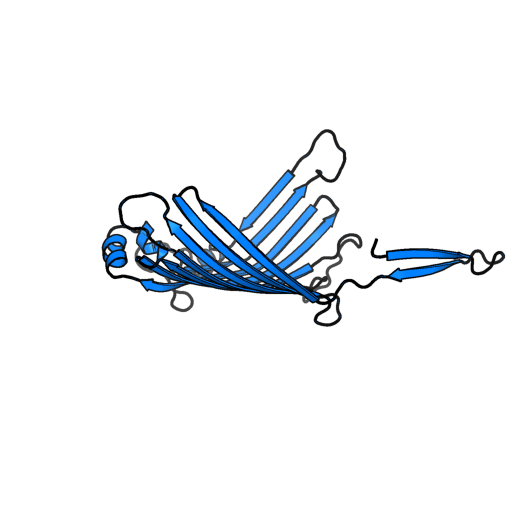M 1287 C C . ASP A 1 158 ? -7.591 8.366 -3.080 1.00 93.69 158 ASP A C 1
ATOM 1289 O O . ASP A 1 158 ? -8.012 9.523 -3.053 1.00 93.69 158 ASP A O 1
ATOM 1293 N N . ILE A 1 159 ? -8.238 7.348 -2.527 1.00 92.88 159 ILE A N 1
ATOM 1294 C CA . ILE A 1 159 ? -9.435 7.477 -1.709 1.00 92.88 159 ILE A CA 1
ATOM 1295 C C . ILE A 1 159 ? -9.250 6.633 -0.457 1.00 92.88 159 ILE A C 1
ATOM 1297 O O . ILE A 1 159 ? -8.940 5.444 -0.528 1.00 92.88 159 ILE A O 1
ATOM 1301 N N . THR A 1 160 ? -9.468 7.256 0.689 1.00 94.06 160 THR A N 1
ATOM 1302 C CA . THR A 1 160 ? -9.493 6.609 1.993 1.00 94.06 160 THR A CA 1
ATOM 1303 C C . THR A 1 160 ? -10.772 7.030 2.692 1.00 94.06 160 THR A C 1
ATOM 1305 O O . THR A 1 160 ? -11.004 8.215 2.926 1.00 94.06 160 THR A O 1
ATOM 1308 N N . TYR A 1 161 ? -11.620 6.059 3.002 1.00 93.44 161 TYR A N 1
ATOM 1309 C CA . TYR A 1 161 ? -12.872 6.269 3.707 1.00 93.44 161 TYR A CA 1
ATOM 1310 C C . TYR A 1 161 ? -12.831 5.544 5.045 1.00 93.44 161 TYR A C 1
ATOM 1312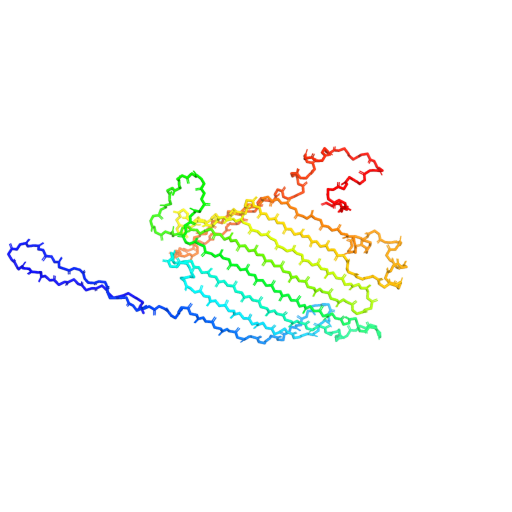 O O . TYR A 1 161 ? -12.758 4.318 5.081 1.00 93.44 161 TYR A O 1
ATOM 1320 N N . VAL A 1 162 ? -12.879 6.302 6.135 1.00 93.56 162 VAL A N 1
ATOM 1321 C CA . VAL A 1 162 ? -12.902 5.784 7.503 1.00 93.56 162 VAL A CA 1
ATOM 1322 C C . VAL A 1 162 ? -14.290 6.022 8.073 1.00 93.56 162 VAL A C 1
ATOM 1324 O O . VAL A 1 162 ? -14.811 7.134 8.009 1.00 93.56 162 VAL A O 1
ATOM 1327 N N . SER A 1 163 ? -14.903 4.987 8.635 1.00 93.31 163 SER A N 1
ATOM 1328 C CA . SER A 1 163 ? -16.223 5.083 9.260 1.00 93.31 163 SER A CA 1
ATOM 1329 C C . SER A 1 163 ? -16.272 4.300 10.571 1.00 93.31 163 SER A C 1
ATOM 1331 O O . SER A 1 163 ? -15.745 3.189 10.629 1.00 93.31 163 SER A O 1
ATOM 1333 N N . PRO A 1 164 ? -16.897 4.840 11.630 1.00 91.69 164 PRO A N 1
ATOM 1334 C CA . PRO A 1 164 ? -17.139 4.087 12.851 1.00 91.69 164 PRO A CA 1
ATOM 1335 C C . PRO A 1 164 ? -18.196 2.999 12.606 1.00 91.69 164 PRO A C 1
ATOM 1337 O O . PRO A 1 164 ? -19.251 3.269 12.035 1.00 91.69 164 PRO A O 1
ATOM 1340 N N . ALA A 1 165 ? -17.937 1.774 13.056 1.00 88.38 165 ALA A N 1
ATOM 1341 C CA . ALA A 1 165 ? -18.919 0.688 13.030 1.00 88.38 165 ALA A CA 1
ATOM 1342 C C . ALA A 1 165 ? -19.711 0.613 14.345 1.00 88.38 165 ALA A C 1
ATOM 1344 O O . ALA A 1 165 ? -20.921 0.409 14.341 1.00 88.38 165 ALA A O 1
ATOM 1345 N N . ASN A 1 166 ? -19.024 0.808 15.470 1.00 87.25 166 ASN A N 1
ATOM 1346 C CA . ASN A 1 166 ? -19.600 0.830 16.809 1.00 87.25 166 ASN A CA 1
ATOM 1347 C C . ASN A 1 166 ? -18.821 1.811 17.691 1.00 87.25 166 ASN A C 1
ATOM 1349 O O . ASN A 1 166 ? -17.602 1.919 17.553 1.00 87.25 166 ASN A O 1
ATOM 1353 N N . ILE A 1 167 ? -19.515 2.496 18.596 1.00 86.75 167 ILE A N 1
ATOM 1354 C CA . ILE A 1 167 ? -18.949 3.453 19.554 1.00 86.75 167 ILE A CA 1
ATOM 1355 C C . ILE A 1 167 ? -19.575 3.134 20.908 1.00 86.75 167 ILE A C 1
ATOM 1357 O O . ILE A 1 167 ? -20.803 3.121 21.011 1.00 86.75 167 ILE A O 1
ATOM 1361 N N . THR A 1 168 ? -18.759 2.879 21.928 1.00 87.38 168 THR A N 1
ATOM 1362 C CA . THR A 1 168 ? -19.262 2.589 23.275 1.00 87.38 168 THR A CA 1
ATOM 1363 C C . THR A 1 168 ? -19.782 3.856 23.953 1.00 87.38 168 THR A C 1
ATOM 1365 O O . THR A 1 168 ? -19.325 4.968 23.673 1.00 87.38 168 THR A O 1
ATOM 1368 N N . ASP A 1 169 ? -20.733 3.701 24.875 1.00 85.12 169 ASP A N 1
ATOM 1369 C CA . ASP A 1 169 ? -21.285 4.834 25.626 1.00 85.12 169 ASP A CA 1
ATOM 1370 C C . ASP A 1 169 ? -20.217 5.520 26.488 1.00 85.12 169 ASP A C 1
ATOM 1372 O O . ASP A 1 169 ? -20.167 6.747 26.544 1.00 85.12 169 ASP A O 1
ATOM 1376 N N . ALA A 1 170 ? -19.287 4.737 27.049 1.00 83.69 170 ALA A N 1
ATOM 1377 C CA . ALA A 1 170 ? -18.130 5.249 27.778 1.00 83.69 170 ALA A CA 1
ATOM 1378 C C . ALA A 1 170 ? -17.254 6.161 26.902 1.00 83.69 170 ALA A C 1
ATOM 1380 O O . ALA A 1 170 ? -16.834 7.234 27.335 1.00 83.69 170 ALA A O 1
ATOM 1381 N N . TYR A 1 171 ? -17.007 5.779 25.643 1.00 84.56 171 TYR A N 1
ATOM 1382 C CA . TYR A 1 171 ? -16.268 6.634 24.716 1.00 84.56 171 TYR A CA 1
ATOM 1383 C C . TYR A 1 171 ? -17.073 7.873 24.322 1.00 84.56 171 TYR A C 1
ATOM 1385 O O . TYR A 1 171 ? -16.516 8.968 24.226 1.00 84.56 171 TYR A O 1
ATOM 1393 N N . ARG A 1 172 ? -18.389 7.725 24.126 1.00 84.94 172 ARG A N 1
ATOM 1394 C CA . ARG A 1 172 ? -19.282 8.835 23.778 1.00 84.94 172 ARG A CA 1
ATOM 1395 C C . ARG A 1 172 ? -19.249 9.926 24.845 1.00 84.94 172 ARG A C 1
ATOM 1397 O O . ARG A 1 172 ? -19.034 11.080 24.489 1.00 84.94 172 ARG A O 1
ATOM 1404 N N . GLU A 1 173 ? -19.385 9.562 26.116 1.00 85.00 173 GLU A N 1
ATOM 1405 C CA . GLU A 1 173 ? -19.381 10.499 27.247 1.00 85.00 173 GLU A CA 1
ATOM 1406 C C . GLU A 1 173 ? -18.070 11.297 27.338 1.00 85.00 173 GLU A C 1
ATOM 1408 O O . GLU A 1 173 ? -18.081 12.519 27.499 1.00 85.00 173 GLU A O 1
ATOM 1413 N N . VAL A 1 174 ? -16.928 10.632 27.141 1.00 83.88 174 VAL A N 1
ATOM 1414 C CA . VAL A 1 174 ? -15.615 11.295 27.171 1.00 83.88 174 VAL A CA 1
ATOM 1415 C C . VAL A 1 174 ? -15.375 12.138 25.910 1.00 83.88 174 VAL A C 1
ATOM 1417 O O . VAL A 1 174 ? -14.775 13.211 25.984 1.00 83.88 174 VAL A O 1
ATOM 1420 N N . SER A 1 175 ? -15.856 11.684 24.748 1.00 84.38 175 SER A N 1
ATOM 1421 C CA . SER A 1 175 ? -15.665 12.380 23.468 1.00 84.38 175 SER A CA 1
ATOM 1422 C C . SER A 1 175 ? -16.489 13.663 23.335 1.00 84.38 175 SER A C 1
ATOM 1424 O O . SER A 1 175 ? -16.040 14.591 22.671 1.00 84.38 175 SER A O 1
ATOM 1426 N N . GLN A 1 176 ? -17.643 13.760 24.008 1.00 81.12 176 GLN A N 1
ATOM 1427 C CA . GLN A 1 176 ? -18.519 14.940 23.958 1.00 81.12 176 GLN A CA 1
ATOM 1428 C C . GLN A 1 176 ? -17.844 16.225 24.449 1.00 81.12 176 GLN A C 1
ATOM 1430 O O . GLN A 1 176 ? -18.198 17.311 24.003 1.00 81.12 176 GLN A O 1
ATOM 1435 N N . ASN A 1 177 ? -16.869 16.102 25.351 1.00 83.00 177 ASN A N 1
ATOM 1436 C CA . ASN A 1 177 ? -16.164 17.240 25.938 1.00 83.00 177 ASN A CA 1
ATOM 1437 C C . ASN A 1 177 ? -14.782 17.477 25.303 1.00 83.00 177 ASN A C 1
ATOM 1439 O O . ASN A 1 177 ? -14.012 18.300 25.800 1.00 83.00 177 ASN A O 1
ATOM 1443 N N . ASN A 1 178 ? -14.427 16.734 24.247 1.00 86.00 178 ASN A N 1
ATOM 1444 C CA . ASN A 1 178 ? -13.111 16.813 23.623 1.00 86.00 178 ASN A CA 1
ATOM 1445 C C . ASN A 1 178 ? -13.186 16.599 22.105 1.00 86.00 178 ASN A C 1
ATOM 1447 O O . ASN A 1 178 ? -13.196 15.464 21.620 1.00 86.00 178 ASN A O 1
ATOM 1451 N N . ASP A 1 179 ? -13.114 17.703 21.360 1.00 83.19 179 ASP A N 1
ATOM 1452 C CA . ASP A 1 179 ? -13.121 17.732 19.893 1.00 83.19 179 ASP A CA 1
ATOM 1453 C C . ASP A 1 179 ? -12.108 16.769 19.254 1.00 83.19 179 ASP A C 1
ATOM 1455 O O . ASP A 1 179 ? -12.361 16.208 18.186 1.00 83.19 179 ASP A O 1
ATOM 1459 N N . ALA A 1 180 ? -10.946 16.556 19.882 1.00 83.50 180 ALA A N 1
ATOM 1460 C CA . ALA A 1 180 ? -9.930 15.656 19.345 1.00 83.50 180 ALA A CA 1
ATOM 1461 C C . ALA A 1 180 ? -10.374 14.188 19.412 1.00 83.50 180 ALA A C 1
ATOM 1463 O O . ALA A 1 180 ? -10.106 13.432 18.481 1.00 83.50 180 ALA A O 1
ATOM 1464 N N . LEU A 1 181 ? -11.070 13.790 20.481 1.00 83.75 181 LEU A N 1
ATOM 1465 C CA . LEU A 1 181 ? -11.624 12.441 20.624 1.00 83.75 181 LEU A CA 1
ATOM 1466 C C . LEU A 1 181 ? -12.849 12.253 19.732 1.00 83.75 181 LEU A C 1
ATOM 1468 O O . LEU A 1 181 ? -13.003 11.211 19.101 1.00 83.75 181 LEU A O 1
ATOM 1472 N N . GLU A 1 182 ? -13.682 13.281 19.603 1.00 84.00 182 GLU A N 1
ATOM 1473 C CA . GLU A 1 182 ? -14.840 13.233 18.715 1.00 84.00 182 GLU A CA 1
ATOM 1474 C C . GLU A 1 182 ? -14.423 13.007 17.249 1.00 84.00 182 GLU A C 1
ATOM 1476 O O . GLU A 1 182 ? -15.018 12.191 16.542 1.00 84.00 182 GLU A O 1
ATOM 1481 N N . ARG A 1 183 ? -13.344 13.660 16.792 1.00 84.06 183 ARG A N 1
ATOM 1482 C CA . ARG A 1 183 ? -12.820 13.502 15.421 1.00 84.06 183 ARG A CA 1
ATOM 1483 C C . ARG A 1 183 ? -12.390 12.078 15.079 1.00 84.06 183 ARG A C 1
ATOM 1485 O O . ARG A 1 183 ? -12.455 11.714 13.908 1.00 84.06 183 ARG A O 1
ATOM 1492 N N . VAL A 1 184 ? -11.970 11.279 16.061 1.00 83.62 184 VAL A N 1
ATOM 1493 C CA . VAL A 1 184 ? -11.518 9.891 15.841 1.00 83.62 184 VAL A CA 1
ATOM 1494 C C . VAL A 1 184 ? -12.664 8.993 15.381 1.00 83.62 184 VAL A C 1
ATOM 1496 O O . VAL A 1 184 ? -12.458 8.101 14.562 1.00 83.62 184 VAL A O 1
ATOM 1499 N N . VAL A 1 185 ? -13.869 9.234 15.897 1.00 84.81 185 VAL A N 1
ATOM 1500 C CA . VAL A 1 185 ? -15.071 8.460 15.564 1.00 84.81 185 VAL A CA 1
ATOM 1501 C C . VAL A 1 185 ? -15.954 9.162 14.539 1.00 84.81 185 VAL A C 1
ATOM 1503 O O . VAL A 1 185 ? -16.997 8.632 14.170 1.00 84.81 185 VAL A O 1
ATOM 1506 N N . LYS A 1 186 ? -15.561 10.339 14.045 1.00 86.44 186 LYS A N 1
ATOM 1507 C CA . LYS A 1 186 ? -16.256 10.971 12.926 1.00 86.44 186 LYS A CA 1
ATOM 1508 C C . LYS A 1 186 ? -15.909 10.239 11.628 1.00 86.44 186 LYS A C 1
ATOM 1510 O O . LYS A 1 186 ? -14.737 9.954 11.388 1.00 86.44 186 LYS A O 1
ATOM 1515 N N . PRO A 1 187 ? -16.905 9.940 10.776 1.00 87.31 187 PRO A N 1
ATOM 1516 C CA . PRO A 1 187 ? -16.639 9.470 9.428 1.00 87.31 187 PRO A CA 1
ATOM 1517 C C . PRO A 1 187 ? -15.748 10.470 8.676 1.00 87.31 187 PRO A C 1
ATOM 1519 O O . PRO A 1 187 ? -15.992 11.670 8.757 1.00 87.31 187 PRO A O 1
ATOM 1522 N N . GLN A 1 188 ? -14.740 9.986 7.953 1.00 86.44 188 GLN A N 1
ATOM 1523 C CA . GLN A 1 188 ? -13.799 10.814 7.197 1.00 86.44 188 GLN A CA 1
ATOM 1524 C C . GLN A 1 188 ? -13.634 10.249 5.790 1.00 86.44 188 GLN A C 1
ATOM 1526 O O . GLN A 1 188 ? -13.401 9.054 5.610 1.00 86.44 188 GLN A O 1
ATOM 1531 N N . LEU A 1 189 ? -13.737 11.118 4.786 1.00 87.19 189 LEU A N 1
ATOM 1532 C CA . LEU A 1 189 ? -13.445 10.790 3.396 1.00 87.19 189 LEU A CA 1
ATOM 1533 C C . LEU A 1 189 ? -12.286 11.656 2.914 1.00 87.19 189 LEU A C 1
ATOM 1535 O O . LEU A 1 189 ? -12.453 12.848 2.667 1.00 87.19 189 LEU A O 1
ATOM 1539 N N . ILE A 1 190 ? -11.128 11.036 2.743 1.00 86.81 190 ILE A N 1
ATOM 1540 C CA . ILE A 1 190 ? -9.946 11.668 2.172 1.00 86.81 190 ILE A CA 1
ATOM 1541 C C . ILE A 1 190 ? -9.874 11.220 0.722 1.00 86.81 190 ILE A C 1
ATOM 1543 O O . ILE A 1 190 ? -9.828 10.023 0.441 1.00 86.81 190 ILE A O 1
ATOM 1547 N N . PHE A 1 191 ? -9.883 12.170 -0.205 1.00 88.25 191 PHE A N 1
ATOM 1548 C CA . PHE A 1 191 ? -9.656 11.871 -1.607 1.00 88.25 191 PHE A CA 1
ATOM 1549 C C . PHE A 1 191 ? -8.790 12.943 -2.250 1.00 88.25 191 PHE A C 1
ATOM 1551 O O . PHE A 1 191 ? -8.939 14.136 -1.976 1.00 88.25 191 PHE A O 1
ATOM 1558 N N . GLY A 1 192 ? -7.898 12.515 -3.131 1.00 88.31 192 GLY A N 1
ATOM 1559 C CA . GLY A 1 192 ? -7.088 13.436 -3.907 1.00 88.31 192 GLY A CA 1
ATOM 1560 C C . GLY A 1 192 ? -5.955 12.749 -4.655 1.00 88.31 192 GLY A C 1
ATOM 1561 O O . GLY A 1 192 ? -5.592 11.615 -4.348 1.00 88.31 192 GLY A O 1
ATOM 1562 N N . PRO A 1 193 ? -5.395 13.419 -5.666 1.00 91.62 193 PRO A N 1
ATOM 1563 C CA . PRO A 1 193 ? -4.161 12.997 -6.280 1.00 91.62 193 PRO A CA 1
ATOM 1564 C C . PRO A 1 193 ? -2.979 13.309 -5.360 1.00 91.62 193 PRO A C 1
ATOM 1566 O O . PRO A 1 193 ? -2.914 14.362 -4.720 1.00 91.62 193 PRO A O 1
ATOM 1569 N N . ILE A 1 194 ? -2.009 12.401 -5.361 1.00 93.56 194 ILE A N 1
ATOM 1570 C CA . ILE A 1 194 ? -0.761 12.534 -4.613 1.00 93.56 194 ILE A CA 1
ATOM 1571 C C . ILE A 1 194 ? 0.378 12.338 -5.598 1.00 93.56 194 ILE A C 1
ATO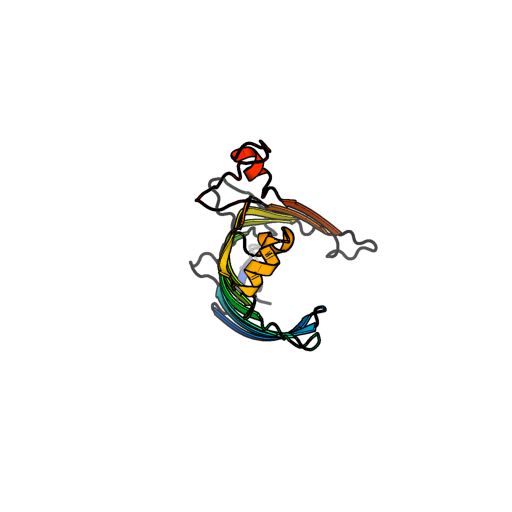M 1573 O O . ILE A 1 194 ? 0.413 11.348 -6.331 1.00 93.56 194 ILE A O 1
ATOM 1577 N N . TYR A 1 195 ? 1.330 13.262 -5.605 1.00 94.75 195 TYR A N 1
ATOM 1578 C CA . TYR A 1 195 ? 2.520 13.162 -6.435 1.00 94.75 195 TYR A CA 1
ATOM 1579 C C . TYR A 1 195 ? 3.775 13.184 -5.575 1.00 94.75 195 TYR A C 1
ATOM 1581 O O . TYR A 1 195 ? 4.010 14.127 -4.827 1.00 94.75 195 TYR A O 1
ATOM 1589 N N . SER A 1 196 ? 4.610 12.158 -5.698 1.00 96.12 196 SER A N 1
ATOM 1590 C CA . SER A 1 196 ? 5.920 12.099 -5.061 1.00 96.12 196 SER A CA 1
ATOM 1591 C C . SER A 1 196 ? 7.025 12.068 -6.107 1.00 96.12 196 SER A C 1
ATOM 1593 O O . SER A 1 196 ? 7.032 11.230 -7.007 1.00 96.12 196 SER A O 1
ATOM 1595 N N . TYR A 1 197 ? 8.005 12.949 -5.942 1.00 95.81 197 TYR A N 1
ATOM 1596 C CA . TYR A 1 197 ? 9.233 12.967 -6.722 1.00 95.81 197 TYR A CA 1
ATOM 1597 C C . TYR A 1 197 ? 10.413 12.620 -5.823 1.00 95.81 197 TYR A C 1
ATOM 1599 O O . TYR A 1 197 ? 10.616 13.238 -4.776 1.00 95.81 197 TYR A O 1
ATOM 1607 N N . THR A 1 198 ? 11.202 11.639 -6.246 1.00 95.69 198 THR A N 1
ATOM 1608 C CA . THR A 1 198 ? 12.410 11.214 -5.541 1.00 95.69 198 THR A CA 1
ATOM 1609 C C . THR A 1 198 ? 13.624 11.410 -6.436 1.00 95.69 198 THR A C 1
ATOM 1611 O O . THR A 1 198 ? 13.666 10.920 -7.564 1.00 95.69 198 THR A O 1
ATOM 1614 N N . TYR A 1 199 ? 14.635 12.094 -5.907 1.00 93.88 199 TYR A N 1
ATOM 1615 C CA . TYR A 1 199 ? 15.960 12.188 -6.494 1.00 93.88 199 TYR A CA 1
ATOM 1616 C C . TYR A 1 199 ? 16.992 11.556 -5.562 1.00 93.88 199 TYR A C 1
ATOM 1618 O O . TYR A 1 199 ? 17.099 11.926 -4.394 1.00 93.88 199 TYR A O 1
ATOM 1626 N N . THR A 1 200 ? 17.794 10.627 -6.074 1.00 92.88 200 THR A N 1
ATOM 1627 C CA . THR A 1 200 ? 18.891 10.033 -5.311 1.00 92.88 200 THR A CA 1
ATOM 1628 C C . THR A 1 200 ? 20.089 9.699 -6.186 1.00 92.88 200 THR A C 1
ATOM 1630 O O . THR A 1 200 ? 19.953 9.344 -7.353 1.00 92.88 200 THR A O 1
ATOM 1633 N N . ASN A 1 201 ? 21.293 9.804 -5.634 1.00 90.62 201 ASN A N 1
ATOM 1634 C CA . ASN A 1 201 ? 22.526 9.358 -6.285 1.00 90.62 201 ASN A CA 1
ATOM 1635 C C . ASN A 1 201 ? 23.237 8.227 -5.513 1.00 90.62 201 ASN A C 1
ATOM 1637 O O . ASN A 1 201 ? 24.358 7.891 -5.883 1.00 90.62 201 ASN A O 1
ATOM 1641 N N . THR A 1 202 ? 22.590 7.634 -4.498 1.00 84.12 202 THR A N 1
ATOM 1642 C CA . THR A 1 202 ? 23.131 6.562 -3.628 1.00 84.12 202 THR A CA 1
ATOM 1643 C C . THR A 1 202 ? 23.637 5.346 -4.401 1.00 84.12 202 THR A C 1
ATOM 1645 O O . THR A 1 202 ? 24.570 4.675 -3.979 1.00 84.12 202 THR A O 1
ATOM 1648 N N . MET A 1 203 ? 23.031 5.067 -5.555 1.00 79.88 203 MET A N 1
ATOM 1649 C CA . MET A 1 203 ? 23.394 3.944 -6.422 1.00 79.88 203 MET A CA 1
ATOM 1650 C C . MET A 1 203 ? 24.746 4.136 -7.128 1.00 79.88 203 MET A C 1
ATOM 1652 O O . MET A 1 203 ? 25.247 3.206 -7.756 1.00 79.88 203 MET A O 1
ATOM 1656 N N . LEU A 1 204 ? 25.319 5.342 -7.081 1.00 81.25 204 LEU A N 1
ATOM 1657 C CA . LEU A 1 204 ? 26.618 5.656 -7.665 1.00 81.25 204 LEU A CA 1
ATOM 1658 C C . LEU A 1 204 ? 27.671 5.694 -6.562 1.00 81.25 204 LEU A C 1
ATOM 1660 O O . LEU A 1 204 ? 27.476 6.350 -5.544 1.00 81.25 204 LEU A O 1
ATOM 1664 N N . GLN A 1 205 ? 28.821 5.063 -6.801 1.00 79.44 205 GLN A N 1
ATOM 1665 C CA . GLN A 1 205 ? 29.990 5.191 -5.932 1.00 79.44 205 GLN A CA 1
ATOM 1666 C C . GLN A 1 205 ? 30.567 6.604 -6.065 1.00 79.44 205 GLN A C 1
ATOM 1668 O O . GLN A 1 205 ? 31.443 6.875 -6.886 1.00 79.44 205 GLN A O 1
ATOM 1673 N N . LYS A 1 206 ? 30.005 7.537 -5.299 1.00 83.12 206 LYS A N 1
ATOM 1674 C CA . LYS A 1 206 ? 30.460 8.919 -5.197 1.00 83.12 206 LYS A CA 1
ATOM 1675 C C . LYS A 1 206 ? 30.769 9.239 -3.739 1.00 83.12 206 LYS A C 1
ATOM 1677 O O . LYS A 1 206 ? 30.062 8.751 -2.863 1.00 83.12 206 LYS A O 1
ATOM 1682 N N . PRO A 1 207 ? 31.766 10.102 -3.477 1.00 85.38 207 PRO A N 1
ATOM 1683 C CA . PRO A 1 207 ? 32.084 10.521 -2.114 1.00 85.38 207 PRO A CA 1
ATOM 1684 C C . PRO A 1 207 ? 30.908 11.250 -1.443 1.00 85.38 207 PRO A C 1
ATOM 1686 O O . PRO A 1 207 ? 30.729 11.136 -0.239 1.00 85.38 207 PRO A O 1
ATOM 1689 N N . ASN A 1 208 ? 30.068 11.938 -2.230 1.00 87.88 208 ASN A N 1
ATOM 1690 C CA . ASN A 1 208 ? 28.918 12.689 -1.732 1.00 87.88 208 ASN A CA 1
ATOM 1691 C C . ASN A 1 208 ? 27.601 12.082 -2.220 1.00 87.88 208 ASN A C 1
ATOM 1693 O O . ASN A 1 208 ? 27.341 11.996 -3.428 1.00 87.88 208 ASN A O 1
ATOM 1697 N N . THR A 1 209 ? 26.745 11.740 -1.261 1.00 89.81 209 THR A N 1
ATOM 1698 C CA . THR A 1 209 ? 25.398 11.226 -1.502 1.00 89.81 209 THR A CA 1
ATOM 1699 C C . THR A 1 209 ? 24.363 12.306 -1.201 1.00 89.81 209 THR A C 1
ATOM 1701 O O . THR A 1 209 ? 24.430 12.974 -0.177 1.00 89.81 209 THR A O 1
ATOM 1704 N N . PHE A 1 210 ? 23.400 12.472 -2.098 1.00 90.44 210 PHE A N 1
ATOM 1705 C CA . PHE A 1 210 ? 22.276 13.382 -1.977 1.00 90.44 210 PHE A CA 1
ATOM 1706 C C . PHE A 1 210 ? 20.982 12.603 -2.208 1.00 90.44 210 PHE A C 1
ATOM 1708 O O . PHE A 1 210 ? 20.838 11.881 -3.201 1.00 90.44 210 PHE A O 1
ATOM 1715 N N . TYR A 1 211 ? 20.048 12.758 -1.277 1.00 93.19 211 TYR A N 1
ATOM 1716 C CA . TYR A 1 211 ? 18.713 12.184 -1.333 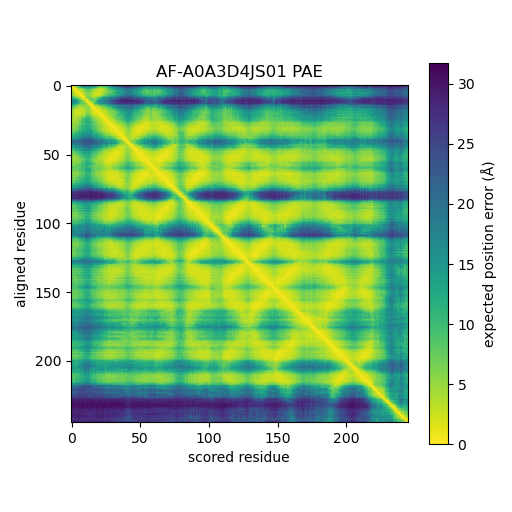1.00 93.19 211 TYR A CA 1
ATOM 1717 C C . TYR A 1 211 ? 17.701 13.300 -1.110 1.00 93.19 211 TYR A C 1
ATOM 1719 O O . TYR A 1 211 ? 17.787 14.040 -0.133 1.00 93.19 211 TYR A O 1
ATOM 1727 N N . TYR A 1 212 ? 16.743 13.404 -2.019 1.00 94.12 212 TYR A N 1
ATOM 1728 C CA . TYR A 1 212 ? 15.630 14.328 -1.926 1.00 94.12 212 TYR A CA 1
ATOM 1729 C C . TYR A 1 212 ? 14.340 13.590 -2.254 1.00 94.12 212 TYR A C 1
ATOM 1731 O O . TYR A 1 212 ? 14.267 12.874 -3.253 1.00 94.12 212 TYR A O 1
ATOM 1739 N N . LYS A 1 213 ? 13.314 13.798 -1.432 1.00 94.81 213 LYS A N 1
ATOM 1740 C CA . LYS A 1 213 ? 11.958 13.324 -1.685 1.00 94.81 213 LYS A CA 1
ATOM 1741 C C . LYS A 1 213 ? 10.989 14.457 -1.382 1.00 94.81 213 LYS A C 1
ATOM 1743 O O . LYS A 1 213 ? 10.916 14.911 -0.245 1.00 94.81 213 LYS A O 1
ATOM 1748 N N . GLY A 1 214 ? 10.277 14.908 -2.407 1.00 94.75 214 GLY A N 1
ATOM 1749 C CA . GLY A 1 214 ? 9.189 15.871 -2.285 1.00 94.75 214 GLY A CA 1
ATOM 1750 C C . GLY A 1 214 ? 7.863 15.179 -2.565 1.00 94.75 214 GLY A C 1
ATOM 1751 O O . GLY A 1 214 ? 7.758 14.449 -3.549 1.00 94.75 214 GLY A O 1
ATOM 1752 N N . THR A 1 215 ? 6.865 15.412 -1.719 1.00 94.38 215 THR A N 1
ATOM 1753 C CA . THR A 1 215 ? 5.499 14.922 -1.921 1.00 94.38 215 THR A CA 1
ATOM 1754 C C . THR A 1 215 ? 4.554 16.112 -1.943 1.00 94.38 215 THR A C 1
ATOM 1756 O O . THR A 1 215 ? 4.579 16.946 -1.042 1.00 94.38 215 THR A O 1
ATOM 1759 N N . LEU A 1 216 ? 3.747 16.191 -2.994 1.00 90.62 216 LEU A N 1
ATOM 1760 C CA . LEU A 1 216 ? 2.632 17.110 -3.127 1.00 90.62 216 LEU A CA 1
ATOM 1761 C C . LEU A 1 216 ? 1.355 16.307 -2.918 1.00 90.62 216 LEU A C 1
ATOM 1763 O O . LEU A 1 216 ? 1.033 15.430 -3.721 1.00 90.62 216 LEU A O 1
ATOM 1767 N N . ASP A 1 217 ? 0.666 16.603 -1.826 1.00 88.19 217 ASP A N 1
ATOM 1768 C CA . ASP A 1 217 ? -0.638 16.040 -1.518 1.00 88.19 217 ASP A CA 1
ATOM 1769 C C . ASP A 1 217 ? -1.704 17.106 -1.779 1.00 88.19 217 ASP A C 1
ATOM 1771 O O . ASP A 1 217 ? -1.683 18.193 -1.194 1.00 88.19 217 ASP A O 1
ATOM 1775 N N . LEU A 1 218 ? -2.587 16.823 -2.733 1.00 81.62 218 LEU A N 1
ATOM 1776 C CA . LEU A 1 218 ? -3.698 17.704 -3.078 1.00 81.62 218 LEU A CA 1
ATOM 1777 C C . LEU A 1 218 ? -5.021 17.210 -2.480 1.00 81.62 218 LEU A C 1
ATOM 1779 O O . LEU A 1 218 ? -6.062 17.832 -2.731 1.00 81.62 218 LEU A O 1
ATOM 1783 N N . ALA A 1 219 ? -4.995 16.127 -1.693 1.00 71.94 219 ALA A N 1
ATOM 1784 C CA . ALA A 1 219 ? -6.135 15.706 -0.900 1.00 71.94 219 ALA A CA 1
ATOM 1785 C C . ALA A 1 219 ? -6.532 16.826 0.073 1.00 71.94 219 ALA A C 1
ATOM 1787 O O . ALA A 1 219 ? -5.696 17.531 0.637 1.00 71.94 219 ALA A O 1
ATOM 1788 N N . GLY A 1 220 ? -7.835 17.071 0.180 1.00 63.28 220 GLY A N 1
ATOM 1789 C CA . GLY A 1 220 ? -8.405 18.151 0.986 1.00 63.28 220 GLY A CA 1
ATOM 1790 C C . GLY A 1 220 ? -8.350 19.554 0.365 1.00 63.28 220 GLY A C 1
ATOM 1791 O O . GLY A 1 220 ? -9.332 20.284 0.469 1.00 63.28 220 GLY A O 1
ATOM 1792 N N . ASN A 1 221 ? -7.301 19.913 -0.388 1.00 65.19 221 ASN A N 1
ATOM 1793 C CA . ASN A 1 221 ? -7.257 21.179 -1.146 1.00 65.19 221 ASN A CA 1
ATOM 1794 C C . ASN A 1 221 ? -8.248 21.180 -2.319 1.00 65.19 221 ASN A C 1
ATOM 1796 O O . ASN A 1 221 ? -8.989 22.143 -2.521 1.00 65.19 221 ASN A O 1
ATOM 1800 N N . LEU A 1 222 ? -8.294 20.080 -3.078 1.00 59.62 222 LEU A N 1
ATOM 1801 C CA . LEU A 1 222 ? -9.304 19.886 -4.122 1.00 59.62 222 LEU A CA 1
ATOM 1802 C C . LEU A 1 222 ? -10.710 19.822 -3.531 1.00 59.62 222 LEU A C 1
ATOM 1804 O O . LEU A 1 222 ? -11.631 20.371 -4.123 1.00 59.62 222 LEU A O 1
ATOM 1808 N N . THR A 1 223 ? -10.872 19.222 -2.351 1.00 53.12 223 THR A N 1
ATOM 1809 C CA . THR A 1 223 ? -12.160 19.198 -1.657 1.00 53.12 223 THR A CA 1
ATOM 1810 C C . THR A 1 223 ? -12.588 20.601 -1.259 1.00 53.12 223 THR A C 1
ATOM 1812 O O . THR A 1 223 ? -13.670 21.007 -1.657 1.00 53.12 223 THR A O 1
ATOM 1815 N N . GLY A 1 224 ? -11.725 21.381 -0.600 1.00 54.50 224 GLY A N 1
ATOM 1816 C CA . GLY A 1 224 ? -12.007 22.774 -0.243 1.00 54.50 224 GLY A CA 1
ATOM 1817 C C . GLY A 1 224 ? -12.302 23.668 -1.454 1.00 54.50 224 GLY A C 1
ATOM 1818 O O . GLY A 1 224 ? -13.143 24.560 -1.366 1.00 54.50 224 GLY A O 1
ATOM 1819 N N . LEU A 1 225 ? -11.679 23.407 -2.609 1.00 56.91 225 LEU A N 1
ATOM 1820 C CA . LEU A 1 225 ? -11.976 24.102 -3.868 1.00 56.91 225 LEU A CA 1
ATOM 1821 C C . LEU A 1 225 ? -13.311 23.660 -4.497 1.00 56.91 225 LEU A C 1
ATOM 1823 O O . LEU A 1 225 ? -14.065 24.511 -4.964 1.00 56.91 225 LEU A O 1
ATOM 1827 N N . ILE A 1 226 ? -13.631 22.361 -4.495 1.00 58.31 226 ILE A N 1
ATOM 1828 C CA . ILE A 1 226 ? -14.873 21.805 -5.069 1.00 58.31 226 ILE A CA 1
ATOM 1829 C C . ILE A 1 226 ? -16.090 22.127 -4.191 1.00 58.31 226 ILE A C 1
ATOM 1831 O O . ILE A 1 226 ? -17.167 22.413 -4.713 1.00 58.31 226 ILE A O 1
ATOM 1835 N N . THR A 1 227 ? -15.945 22.106 -2.864 1.00 51.72 227 THR A N 1
ATOM 1836 C CA . THR A 1 227 ? -17.033 22.424 -1.922 1.00 51.72 227 THR A CA 1
ATOM 1837 C C . THR A 1 227 ? -17.242 23.922 -1.732 1.00 51.72 227 THR A C 1
ATOM 1839 O O . THR A 1 227 ? -18.220 24.314 -1.094 1.00 51.72 227 THR A O 1
ATOM 1842 N N . GLY A 1 228 ? -16.347 24.746 -2.287 1.00 46.31 228 GLY A N 1
ATOM 1843 C CA . GLY A 1 228 ? -16.238 26.164 -1.986 1.00 46.31 228 GLY A CA 1
ATOM 1844 C C . GLY A 1 228 ? -15.686 26.348 -0.576 1.00 46.31 228 GLY A C 1
ATOM 1845 O O . GLY A 1 228 ? -16.313 25.954 0.405 1.00 46.31 228 GLY A O 1
ATOM 1846 N N . ALA A 1 229 ? -14.507 26.951 -0.464 1.00 43.72 229 ALA A N 1
ATOM 1847 C CA . ALA A 1 229 ? -13.894 27.301 0.808 1.00 43.72 229 ALA A CA 1
ATOM 1848 C C . ALA A 1 229 ? -14.668 28.468 1.444 1.00 43.72 229 ALA A C 1
ATOM 1850 O O . ALA A 1 229 ? -14.190 29.597 1.474 1.00 43.72 229 ALA A O 1
ATOM 1851 N N . ASN A 1 230 ? -15.892 28.212 1.907 1.00 42.00 230 ASN A N 1
ATOM 1852 C CA . ASN A 1 230 ? -16.635 29.145 2.735 1.00 42.00 230 ASN A CA 1
ATOM 1853 C C . ASN A 1 230 ? -16.712 28.564 4.144 1.00 42.00 230 ASN A C 1
ATOM 1855 O O . ASN A 1 230 ? -17.583 27.754 4.462 1.00 42.00 230 ASN A O 1
ATOM 1859 N N . VAL A 1 231 ? -15.755 28.969 4.978 1.00 45.97 231 VAL A N 1
ATOM 1860 C CA . VAL A 1 231 ? -15.777 28.752 6.427 1.00 45.97 231 VAL A CA 1
ATOM 1861 C C . VAL A 1 231 ? -16.803 29.723 7.022 1.00 45.97 231 VAL A C 1
ATOM 1863 O O . VAL A 1 231 ? -16.462 30.680 7.709 1.00 45.97 231 VAL A O 1
ATOM 1866 N N . GLU A 1 232 ? -18.084 29.510 6.725 1.00 40.97 232 GLU A N 1
ATOM 1867 C CA . GLU A 1 232 ? -19.151 30.015 7.585 1.00 40.97 232 GLU A CA 1
ATOM 1868 C C . GLU A 1 232 ? -19.376 28.970 8.677 1.00 40.97 232 GLU A C 1
ATOM 1870 O O . GLU A 1 232 ? -19.643 27.802 8.390 1.00 40.97 232 GLU A O 1
ATOM 1875 N N . LYS A 1 233 ? -19.217 29.418 9.925 1.00 43.97 233 LYS A N 1
ATOM 1876 C CA . LYS A 1 233 ? -19.083 28.672 11.189 1.00 43.97 233 LYS A CA 1
ATOM 1877 C C . LYS A 1 233 ? -20.128 27.585 11.518 1.00 43.97 233 LYS A C 1
ATOM 1879 O O . LYS A 1 233 ? -20.010 27.002 12.582 1.00 43.97 233 LYS A O 1
ATOM 1884 N N . ASP A 1 234 ? -21.087 27.273 10.646 1.00 44.00 234 ASP A N 1
ATOM 1885 C CA . ASP A 1 234 ? -22.242 26.418 10.972 1.00 44.00 234 ASP A CA 1
ATOM 1886 C C . ASP A 1 234 ? -22.714 25.472 9.848 1.00 44.00 234 ASP A C 1
ATOM 1888 O O . ASP A 1 234 ? -23.836 24.961 9.887 1.00 44.00 234 ASP A O 1
ATOM 1892 N N . LYS A 1 235 ? -21.906 25.207 8.809 1.00 42.78 235 LYS A N 1
ATOM 1893 C CA . LYS A 1 235 ? -22.308 24.267 7.739 1.00 42.78 235 LYS A CA 1
ATOM 1894 C C . LYS A 1 235 ? -21.177 23.336 7.312 1.00 42.78 235 LYS A C 1
ATOM 1896 O O . LYS A 1 235 ? -20.594 23.518 6.246 1.00 42.78 235 LYS A O 1
ATOM 1901 N N . GLU A 1 236 ? -20.929 22.280 8.090 1.00 46.78 236 GLU A N 1
ATOM 1902 C CA . GLU A 1 236 ? -20.236 21.088 7.580 1.00 46.78 236 GLU A CA 1
ATOM 1903 C C . GLU A 1 236 ? -21.006 20.561 6.353 1.00 46.78 236 GLU A C 1
ATOM 1905 O O . GLU A 1 236 ? -22.103 20.003 6.469 1.00 46.78 236 GLU A O 1
ATOM 1910 N N . ARG A 1 237 ? -20.476 20.784 5.143 1.00 49.78 237 ARG A N 1
ATOM 1911 C CA . ARG A 1 237 ? -21.103 20.277 3.917 1.00 49.78 237 ARG A CA 1
ATOM 1912 C C . ARG A 1 237 ? -20.654 18.845 3.655 1.00 49.78 237 ARG A C 1
ATOM 1914 O O . ARG A 1 237 ? -19.470 18.557 3.540 1.00 49.78 237 ARG A O 1
ATOM 1921 N N . LYS A 1 238 ? -21.642 17.958 3.542 1.00 48.78 238 LYS A N 1
ATOM 1922 C CA . LYS A 1 238 ? -21.473 16.521 3.322 1.00 48.78 238 LYS A CA 1
ATOM 1923 C C . LYS A 1 238 ? -21.307 16.229 1.832 1.00 48.78 238 LYS A C 1
ATOM 1925 O O . LYS A 1 238 ? -22.164 16.618 1.040 1.00 48.78 238 LYS A O 1
ATOM 1930 N N . ILE A 1 239 ? -20.280 15.472 1.460 1.00 47.59 239 ILE A N 1
ATOM 1931 C CA . ILE A 1 239 ? -20.231 14.770 0.169 1.00 47.59 239 ILE A CA 1
ATOM 1932 C C . ILE A 1 239 ? -20.600 13.310 0.463 1.00 47.59 239 ILE A C 1
ATOM 1934 O O . ILE A 1 239 ? -20.055 12.709 1.383 1.00 47.59 239 ILE A O 1
ATOM 1938 N N . PHE A 1 240 ? -21.594 12.760 -0.244 1.00 46.28 240 PHE A N 1
ATOM 1939 C CA . PHE A 1 240 ? -22.148 11.414 0.010 1.00 46.28 240 PHE A CA 1
ATOM 1940 C C . PHE A 1 240 ? -22.631 11.157 1.457 1.00 46.28 240 PHE A C 1
ATOM 1942 O O . PHE A 1 240 ? -22.614 10.028 1.933 1.00 46.28 240 PHE A O 1
ATOM 1949 N N . GLY A 1 241 ? -23.100 12.191 2.166 1.00 44.12 241 GLY A N 1
ATOM 1950 C CA . GLY A 1 241 ? -23.697 12.044 3.504 1.00 44.12 241 GLY A CA 1
ATOM 1951 C C . GLY A 1 241 ? -22.701 11.969 4.669 1.00 44.12 241 GLY A C 1
ATOM 1952 O O . GLY A 1 241 ? -23.124 11.806 5.812 1.00 44.12 241 GLY A O 1
ATOM 1953 N N . VAL A 1 242 ? -21.408 12.154 4.401 1.00 46.31 242 VAL A N 1
ATOM 1954 C CA . VAL A 1 242 ? -20.317 11.999 5.371 1.00 46.31 242 VAL A CA 1
ATOM 1955 C C . VAL A 1 242 ? -19.696 13.375 5.679 1.00 46.31 242 VAL A C 1
ATOM 1957 O O . VAL A 1 242 ? -19.428 14.121 4.732 1.00 46.31 242 VAL A O 1
ATOM 1960 N N . PRO A 1 243 ? -19.508 13.752 6.962 1.00 47.88 243 PRO A N 1
ATOM 1961 C CA . PRO A 1 243 ? -18.750 14.951 7.334 1.00 47.88 243 PRO A CA 1
ATOM 1962 C C . PRO A 1 243 ? -17.272 14.829 6.913 1.00 47.88 243 PRO A C 1
ATOM 1964 O O . PRO A 1 243 ? -16.736 13.732 6.789 1.00 47.88 243 PRO A O 1
ATOM 1967 N N . PHE A 1 244 ? -16.629 15.957 6.622 1.00 52.06 244 PHE A N 1
ATOM 1968 C CA . PHE A 1 244 ? -15.305 16.032 5.990 1.00 52.06 244 PHE A CA 1
ATOM 1969 C C . PHE A 1 244 ? -14.323 16.820 6.878 1.00 52.06 244 PHE A C 1
ATOM 1971 O O . PHE A 1 244 ? -14.749 17.673 7.656 1.00 52.06 244 PHE A O 1
ATOM 1978 N N . SER A 1 245 ? -13.022 16.528 6.774 1.00 43.22 245 SER A N 1
ATOM 1979 C CA . SER A 1 245 ? -11.916 17.300 7.371 1.00 43.22 245 SER A CA 1
ATOM 1980 C C . SER A 1 245 ? -10.927 17.717 6.299 1.00 43.22 245 SER A C 1
ATOM 1982 O O . SER A 1 245 ? -10.550 16.830 5.503 1.00 43.22 245 SER A O 1
#

Nearest PDB structures (foldseek):
  1fep-assembly1_A  TM=4.570E-01  e=1.009E+00  Escherichia coli K-12
  4v3h-assembly2_B  TM=5.055E-01  e=2.950E+00  Klebsiella oxytoca
  1uyn-assembly1_X  TM=3.524E-01  e=1.902E+00  Neisseria meningitidis
  5fok-assembly1_A  TM=3.326E-01  e=8.622E+00  Pseudomonas aeruginosa PAO1

Mean predicted aligned error: 10.63 Å

Radius of gyration: 24.86 Å; Cα contacts (8 Å, |Δi|>4): 537; chains: 1; bounding box: 56×49×79 Å

Solvent-accessible surface area (backbone atoms only — not comparable to full-atom values): 13428 Å² total; per-residue (Å²): 129,60,64,47,81,45,79,45,78,72,40,96,85,70,86,43,64,46,77,45,78,49,69,59,82,72,79,45,65,49,78,47,81,45,76,43,81,47,77,48,95,83,29,31,40,29,42,36,40,37,42,40,39,36,35,46,38,70,81,74,69,66,19,35,36,35,40,36,41,38,42,32,42,34,39,48,69,69,72,76,95,69,66,65,38,34,39,36,38,35,42,38,41,34,45,36,34,66,39,78,86,59,102,62,92,78,90,69,46,92,90,36,80,27,28,23,41,38,37,41,35,40,36,43,38,37,35,79,70,40,38,24,38,40,35,41,38,40,36,37,29,42,39,40,34,76,50,100,36,37,38,40,40,37,29,67,41,33,38,39,38,39,35,56,76,46,72,34,68,71,38,49,65,59,21,74,81,31,72,75,55,39,56,73,59,43,41,35,62,48,46,32,36,36,38,37,43,36,41,39,46,72,93,48,100,54,99,74,73,54,80,49,77,51,73,51,73,38,46,46,56,55,48,38,62,73,72,51,79,67,90,56,97,84,62,87,70,54,66,96,83,36,51,69,118

Foldseek 3Di:
DQWDWDWAAPDPPPPDTDIDIDGDDDPQKDKDWDKDWDADPQQKTKIKIKIKIWGACPVVQRKIKIKMKMKMWIWRHDDPDDTFIKIKIKIKIKIKGQADPDPDDDDADPVKGKIWMWMWMWMWMDRPAFFIKIKIWTWIWIWIANDPFKIKTKTAKIKIWIATPDGDPVNVVVCVVPVVSVVVHAIEIWIGMKMKMWGWDVVDPDPDIDIDIDMDTCTPVVVCVVVPVDPPPPDQDDDVNGGYD

Sequence (245 aa):
KFVKNEFIVSDSLQHKFDTYYLLTPRELQSLRLEALGRTNSANYAGSEVNLNWTHRNFFRGAEQFKASVYGAFDFQIGGPENAKNIFRTGANAQLSIPRIVAPFRFNSSSAFVPRTNISVGYEFQNRTEDYSLNTFTGSFGYNWKENARKEHDLKIFDITYVSPANITDAYREVSQNNDALERVVKPQLIFGPIYSYTYTNTMLQKPNTFYYKGTLDLAGNLTGLITGANVEKDKERKIFGVPFS

Secondary structure (DSSP, 8-state):
--EEEEEEEEETTTTEEEEEEEE-PPPSEEEEEEEEEEE-TTSEEEEEEEEEEEEETTTSSS-EEEEEEEEEEEEE-SSSS----EEEEEEEEEEEESS--SSS-----TTS--EEEEEEEEEEEEETTTEEEEEEEEEEEEEEEEETTEEEEEEEEEEEEEEEEEE-HHHHHHHTT-HHHHHHHS-EEEE--EEEEEEE-TTS--SS--EEEEEEE-TTHHHHHHS-----TT--PPBTTB---

pLDDT: mean 83.04, std 15.21, range [40.97, 98.0]